Protein AF-A0A2S5BIC3-F1 (afdb_monomer)

Radius of gyration: 32.87 Å; Cα contacts (8 Å, |Δi|>4): 124; chains: 1; bounding box: 78×82×103 Å

Mean predicted aligned error: 18.07 Å

Sequence (220 aa):
MAASSPAPSASASTSATPSQVDSSRLTDSDKQLLASTTTHEKLLISQAVFEKGTEDWEGVRALIEGHAFIQARGTEWFELKNVAGIWAAQLHETGHDASERFAPQAPELRKIAHFYYMMRVHELYAGMEACQDQFRIIFSEIAELKEGKLDWRLTHPERAAPPSPVKALPAQLPPLAELPSSVVQPATLEKEQNPTTAPKVEEQDVEMQAEPAVAAPAAA

Solvent-accessible surface area (backbone atoms only — not comparable to full-atom values): 14325 Å² total; per-residue (Å²): 143,81,88,86,80,83,81,86,81,82,84,80,80,82,78,80,73,81,83,76,62,56,64,87,64,50,46,74,67,36,51,53,53,55,71,77,42,54,56,65,57,55,23,50,52,32,47,30,34,23,67,45,11,71,82,33,53,67,57,25,37,60,66,54,61,79,37,84,91,56,63,87,57,58,75,71,61,59,34,60,70,47,48,51,50,53,49,35,34,50,29,17,62,72,58,43,65,68,85,67,78,46,62,53,66,33,70,66,40,50,52,55,23,48,50,33,45,51,52,40,51,53,51,50,53,54,50,54,51,54,52,50,51,52,49,51,52,54,50,49,52,53,50,36,54,74,69,47,73,54,49,58,78,76,71,47,72,77,72,78,49,82,83,71,90,71,82,80,76,87,88,73,76,78,78,81,72,78,77,81,87,73,86,76,77,85,84,83,79,89,81,91,84,86,81,88,88,84,86,84,88,79,89,81,81,90,80,85,79,84,84,89,81,83,83,82,81,89,85,135

Secondary structure (DSSP, 8-state):
-----PPPP-------------GGG--HHHHHHHHHS-HHHHHHHHHHHHHHTTT-HHHHHHHHTT-GGGTTS-GGGGSHHHHHHHHHHHHHHTT--TT----TT-HHHHHHHHHHHHHHHHHHHHHHHHHHHHHHHHHHHHHHHHTTTTTHHHH-GGGGSPPP--------PPP-PPP-----------------------------PPP---------

pLDDT: mean 75.34, std 24.28, range [33.03, 98.5]

Organism: NCBI:txid741276

Structure (mmCIF, N/CA/C/O backbone):
data_AF-A0A2S5BIC3-F1
#
_entry.id   AF-A0A2S5BIC3-F1
#
loop_
_atom_site.group_PDB
_atom_site.id
_atom_site.type_symbol
_atom_site.label_atom_id
_atom_site.label_alt_id
_atom_site.label_comp_id
_atom_site.label_asym_id
_atom_site.label_entity_id
_atom_site.label_seq_id
_atom_site.pdbx_PDB_ins_code
_atom_site.Cartn_x
_atom_site.Cartn_y
_atom_site.Cartn_z
_atom_site.occupancy
_atom_site.B_iso_or_equiv
_atom_site.auth_seq_id
_atom_site.auth_comp_id
_atom_site.auth_asym_id
_atom_site.auth_atom_id
_atom_site.pdbx_PDB_model_num
ATOM 1 N N . MET A 1 1 ? -36.773 -57.938 -21.762 1.00 47.56 1 MET A N 1
ATOM 2 C CA . MET A 1 1 ? -35.457 -57.278 -21.663 1.00 47.56 1 MET A CA 1
ATOM 3 C C . MET A 1 1 ? -35.439 -56.113 -22.639 1.00 47.56 1 MET A C 1
ATOM 5 O O . MET A 1 1 ? -35.381 -56.349 -23.834 1.00 47.56 1 MET A O 1
ATOM 9 N N . ALA A 1 2 ? -35.574 -54.886 -22.142 1.00 42.69 2 ALA A N 1
ATOM 10 C CA . ALA A 1 2 ? -35.330 -53.657 -22.896 1.00 42.69 2 ALA A CA 1
ATOM 11 C C . ALA A 1 2 ? -34.748 -52.657 -21.890 1.00 42.69 2 ALA A C 1
ATOM 13 O O . ALA A 1 2 ? -35.405 -52.318 -20.907 1.00 42.69 2 ALA A O 1
ATOM 14 N N . ALA A 1 3 ? -33.468 -52.331 -22.059 1.00 47.50 3 ALA A N 1
ATOM 15 C CA . ALA A 1 3 ? -32.708 -51.490 -21.151 1.00 47.50 3 ALA A CA 1
ATOM 16 C C . ALA A 1 3 ? -33.072 -50.017 -21.369 1.00 47.50 3 ALA A C 1
ATOM 18 O O . ALA A 1 3 ? -33.078 -49.526 -22.495 1.00 47.50 3 ALA A O 1
ATOM 19 N N . SER A 1 4 ? -33.386 -49.347 -20.265 1.00 47.38 4 SER A N 1
ATOM 20 C CA . SER A 1 4 ? -33.638 -47.916 -20.174 1.00 47.38 4 SER A CA 1
ATOM 21 C C . SER A 1 4 ? -32.299 -47.204 -19.957 1.00 47.38 4 SER A C 1
ATOM 23 O O . SER A 1 4 ? -31.595 -47.519 -18.998 1.00 47.38 4 SER A O 1
ATOM 25 N N . SER A 1 5 ? -31.936 -46.269 -20.834 1.00 59.19 5 SER A N 1
ATOM 26 C CA . SER A 1 5 ? -30.798 -45.359 -20.646 1.00 59.19 5 SER A CA 1
ATOM 27 C C . SER A 1 5 ? -31.318 -43.935 -20.459 1.00 59.19 5 SER A C 1
ATOM 29 O O . SER A 1 5 ? -31.964 -43.420 -21.371 1.00 59.19 5 SER A O 1
ATOM 31 N N . PRO A 1 6 ? -31.025 -43.264 -19.333 1.00 55.47 6 PRO A N 1
ATOM 32 C CA . PRO A 1 6 ? -31.159 -41.820 -19.233 1.00 55.47 6 PRO A CA 1
ATOM 33 C C . PRO A 1 6 ? -29.836 -41.114 -19.578 1.00 55.47 6 PRO A C 1
ATOM 35 O O . PRO A 1 6 ? -28.747 -41.576 -19.237 1.00 55.47 6 PRO A O 1
ATOM 38 N N . ALA A 1 7 ? -29.965 -39.993 -20.287 1.00 59.06 7 ALA A N 1
ATOM 39 C CA . ALA A 1 7 ? -28.896 -39.091 -20.707 1.00 59.06 7 ALA A CA 1
ATOM 40 C C . ALA A 1 7 ? -28.212 -38.376 -19.517 1.00 59.06 7 ALA A C 1
ATOM 42 O O . ALA A 1 7 ? -28.835 -38.213 -18.465 1.00 59.06 7 ALA A O 1
ATOM 43 N N . PRO A 1 8 ? -26.955 -37.910 -19.665 1.00 52.25 8 PRO A N 1
ATOM 44 C CA . PRO A 1 8 ? -26.256 -37.179 -18.613 1.00 52.25 8 PRO A CA 1
ATOM 45 C C . PRO A 1 8 ? -26.785 -35.744 -18.460 1.00 52.25 8 PRO A C 1
ATOM 47 O O . PRO A 1 8 ? -26.845 -34.977 -19.421 1.00 52.25 8 PRO A O 1
ATOM 50 N N . SER A 1 9 ? -27.127 -35.383 -17.220 1.00 44.50 9 SER A N 1
ATOM 51 C CA . SER A 1 9 ? -27.389 -34.007 -16.787 1.00 44.50 9 SER A CA 1
ATOM 52 C C . SER A 1 9 ? -26.165 -33.125 -17.025 1.00 44.50 9 SER A C 1
ATOM 54 O O . SER A 1 9 ? -25.083 -33.388 -16.500 1.00 44.50 9 SER A O 1
ATOM 56 N N . ALA A 1 10 ? -26.358 -32.048 -17.781 1.00 44.97 10 ALA A N 1
ATOM 57 C CA . ALA A 1 10 ? -25.404 -30.959 -17.897 1.00 44.97 10 ALA A CA 1
ATOM 58 C C . ALA A 1 10 ? -25.398 -30.145 -16.592 1.00 44.97 10 ALA A C 1
ATOM 60 O O . ALA A 1 10 ? -26.320 -29.377 -16.321 1.00 44.97 10 ALA A O 1
ATOM 61 N N . SER A 1 11 ? -24.351 -30.311 -15.785 1.00 45.53 11 SER A N 1
ATOM 62 C CA . SER A 1 11 ? -24.016 -29.377 -14.709 1.00 45.53 11 SER A CA 1
ATOM 63 C C . SER A 1 11 ? -23.422 -28.116 -15.332 1.00 45.53 11 SER A C 1
ATOM 65 O O . SER A 1 11 ? -22.265 -28.112 -15.748 1.00 45.53 11 SER A O 1
ATOM 67 N N . ALA A 1 12 ? -24.224 -27.057 -15.436 1.00 44.75 12 ALA A N 1
ATOM 68 C CA . ALA A 1 12 ? -23.742 -25.738 -15.817 1.00 44.75 12 ALA A CA 1
ATOM 69 C C . ALA A 1 12 ? -23.200 -25.016 -14.579 1.00 44.75 12 ALA A C 1
ATOM 71 O O . ALA A 1 12 ? -23.909 -24.777 -13.601 1.00 44.75 12 ALA A O 1
ATOM 72 N N . SER A 1 13 ? -21.911 -24.715 -14.656 1.00 42.16 13 SER A N 1
ATOM 73 C CA . SER A 1 13 ? -21.090 -24.003 -13.691 1.00 42.16 13 SER A CA 1
ATOM 74 C C . SER A 1 13 ? -21.699 -22.664 -13.276 1.00 42.16 13 SER A C 1
ATOM 76 O O . SER A 1 13 ? -21.936 -21.790 -14.106 1.00 42.16 13 SER A O 1
ATOM 78 N N . THR A 1 14 ? -21.877 -22.467 -11.973 1.00 42.28 14 THR A N 1
ATOM 79 C CA . THR A 1 14 ? -22.086 -21.143 -11.388 1.00 42.28 14 THR A CA 1
ATOM 80 C C . THR A 1 14 ? -20.779 -20.359 -11.476 1.00 42.28 14 THR A C 1
ATOM 82 O O . THR A 1 14 ? -19.834 -20.619 -10.731 1.00 42.28 14 THR A O 1
ATOM 85 N N . SER A 1 15 ? -20.716 -19.411 -12.407 1.00 41.88 15 SER A N 1
ATOM 86 C CA . SER A 1 15 ? -19.701 -18.362 -12.435 1.00 41.88 15 SER A CA 1
ATOM 87 C C . SER A 1 15 ? -19.847 -17.496 -11.183 1.00 41.88 15 SER A C 1
ATOM 89 O O . SER A 1 15 ? -20.845 -16.792 -11.031 1.00 41.88 15 SER A O 1
ATOM 91 N N . ALA A 1 16 ? -18.870 -17.559 -10.280 1.00 41.38 16 ALA A N 1
ATOM 92 C CA . ALA A 1 16 ? -18.767 -16.637 -9.159 1.00 41.38 16 ALA A CA 1
ATOM 93 C C . ALA A 1 16 ? -18.383 -15.248 -9.691 1.00 41.38 16 ALA A C 1
ATOM 95 O O . ALA A 1 16 ? -17.259 -15.018 -10.134 1.00 41.38 16 ALA A O 1
ATOM 96 N N . THR A 1 17 ? -19.354 -14.341 -9.689 1.00 40.12 17 THR A N 1
ATOM 97 C CA . THR A 1 17 ? -19.167 -12.905 -9.904 1.00 40.12 17 THR A CA 1
ATOM 98 C C . THR A 1 17 ? -18.290 -12.334 -8.781 1.00 40.12 17 THR A C 1
ATOM 100 O O . THR A 1 17 ? -18.534 -12.660 -7.617 1.00 40.12 17 THR A O 1
ATOM 103 N N . PRO A 1 18 ? -17.282 -11.494 -9.075 1.00 48.12 18 PRO A N 1
ATOM 104 C CA . PRO A 1 18 ? -16.501 -10.837 -8.035 1.00 48.12 18 PRO A CA 1
ATOM 105 C C . PRO A 1 18 ? -17.400 -9.857 -7.272 1.00 48.12 18 PRO A C 1
ATOM 107 O O . PRO A 1 18 ? -18.059 -9.013 -7.880 1.00 48.12 18 PRO A O 1
ATOM 110 N N . SER A 1 19 ? -17.442 -10.000 -5.946 1.00 42.06 19 SER A N 1
ATOM 111 C CA . SER A 1 19 ? -18.181 -9.129 -5.032 1.00 42.06 19 SER A CA 1
ATOM 112 C C . SER A 1 19 ? -17.845 -7.664 -5.291 1.00 42.06 19 SER A C 1
ATOM 114 O O . SER A 1 19 ? -16.727 -7.209 -5.057 1.00 42.06 19 SER A O 1
ATOM 116 N N . GLN A 1 20 ? -18.838 -6.932 -5.780 1.00 46.19 20 GLN A N 1
ATOM 117 C CA . GLN A 1 20 ? -18.802 -5.489 -5.920 1.00 46.19 20 GLN A CA 1
ATOM 118 C C . GLN A 1 20 ? -18.875 -4.899 -4.504 1.00 46.19 20 GLN A C 1
ATOM 120 O O . GLN A 1 20 ? -19.908 -4.989 -3.848 1.00 46.19 20 GLN A O 1
ATOM 125 N N . VAL A 1 21 ? -17.753 -4.378 -4.001 1.00 53.56 21 VAL A N 1
ATOM 126 C CA . VAL A 1 21 ? -17.699 -3.658 -2.721 1.00 53.56 21 VAL A CA 1
ATOM 127 C C . VAL A 1 21 ? -18.667 -2.475 -2.761 1.00 53.56 21 VAL A C 1
ATOM 129 O O . VAL A 1 21 ? -18.633 -1.659 -3.688 1.00 53.56 21 VAL A O 1
ATOM 132 N N . ASP A 1 22 ? -19.558 -2.421 -1.772 1.00 54.41 22 ASP A N 1
ATOM 133 C CA . ASP A 1 22 ? -20.627 -1.433 -1.646 1.00 54.41 22 ASP A CA 1
ATOM 134 C C . ASP A 1 22 ? -20.012 -0.044 -1.402 1.00 54.41 22 ASP A C 1
ATOM 136 O O . ASP A 1 22 ? -19.774 0.396 -0.278 1.00 54.41 22 ASP A O 1
ATOM 140 N N . SER A 1 23 ? -19.698 0.654 -2.496 1.00 58.41 23 SER A N 1
ATOM 141 C CA . SER A 1 23 ? -18.987 1.942 -2.492 1.00 58.41 23 SER A CA 1
ATOM 142 C C . SER A 1 23 ? -19.817 3.090 -1.898 1.00 58.41 23 SER A C 1
ATOM 144 O O . SER A 1 23 ? -19.356 4.228 -1.838 1.00 58.41 23 SER A O 1
ATOM 146 N N . SER A 1 24 ? -21.045 2.815 -1.455 1.00 64.06 24 SER A N 1
ATOM 147 C CA . SER A 1 24 ? -21.990 3.791 -0.912 1.00 64.06 24 SER A CA 1
ATOM 148 C C . SER A 1 24 ? -21.565 4.398 0.429 1.00 64.06 24 SER A C 1
ATOM 150 O O . SER A 1 24 ? -22.101 5.437 0.804 1.00 64.06 24 SER A O 1
ATOM 152 N N . ARG A 1 25 ? -20.608 3.787 1.142 1.00 77.38 25 ARG A N 1
ATOM 153 C CA . ARG A 1 25 ? -20.071 4.301 2.418 1.00 77.38 25 ARG A CA 1
ATOM 154 C C . ARG A 1 25 ? -18.812 5.160 2.263 1.00 77.38 25 ARG A C 1
ATOM 156 O O . ARG A 1 25 ? -18.371 5.765 3.232 1.00 77.38 25 ARG A O 1
ATOM 163 N N . LEU A 1 26 ? -18.238 5.229 1.061 1.00 89.56 26 LEU A N 1
ATOM 164 C CA . LEU A 1 26 ? -16.949 5.876 0.824 1.00 89.56 26 LEU A CA 1
ATOM 165 C C . LEU A 1 26 ? -17.124 7.379 0.563 1.00 89.56 26 LEU A C 1
ATOM 167 O O . LEU A 1 26 ? -17.613 7.781 -0.499 1.00 89.56 26 LEU A O 1
ATOM 171 N N . THR A 1 27 ? -16.710 8.222 1.512 1.00 91.12 27 THR A N 1
ATOM 172 C CA . THR A 1 27 ? -16.756 9.682 1.334 1.00 91.12 27 THR A CA 1
ATOM 173 C C . THR A 1 27 ? -15.664 10.161 0.373 1.00 91.12 27 THR A C 1
ATOM 175 O O . THR A 1 27 ? -14.684 9.460 0.117 1.00 91.12 27 THR A O 1
ATOM 178 N N . ASP A 1 28 ? -15.788 11.373 -0.175 1.00 94.12 28 ASP A N 1
ATOM 179 C CA . ASP A 1 28 ? -14.740 11.922 -1.052 1.00 94.12 28 ASP A CA 1
ATOM 180 C C . ASP A 1 28 ? -13.428 12.184 -0.299 1.00 94.12 28 ASP A C 1
ATOM 182 O O . ASP A 1 28 ? -12.345 12.016 -0.862 1.00 94.12 28 ASP A O 1
ATOM 186 N N . SER A 1 29 ? -13.520 12.503 0.997 1.00 93.12 29 SER A N 1
ATOM 187 C CA . SER A 1 29 ? -12.356 12.592 1.881 1.00 93.12 29 SER A CA 1
ATOM 188 C C . SER A 1 29 ? -11.669 11.234 2.031 1.00 93.12 29 SER A C 1
ATOM 190 O O . SER A 1 29 ? -10.445 11.159 1.921 1.00 93.12 29 SER A O 1
ATOM 192 N N . ASP A 1 30 ? -12.439 10.155 2.214 1.00 94.12 30 ASP A N 1
ATOM 193 C CA . ASP A 1 30 ? -11.891 8.795 2.298 1.00 94.12 30 ASP A CA 1
ATOM 194 C C . ASP A 1 30 ? -11.187 8.415 0.999 1.00 94.12 30 ASP A C 1
ATOM 196 O O . ASP A 1 30 ? -10.064 7.921 1.028 1.00 94.12 30 ASP A O 1
ATOM 200 N N . LYS A 1 31 ? -11.794 8.711 -0.157 1.00 94.62 31 LYS A N 1
ATOM 201 C CA . LYS A 1 31 ? -11.177 8.452 -1.468 1.00 94.62 31 LYS A CA 1
ATOM 202 C C . LYS A 1 31 ? -9.849 9.185 -1.622 1.00 94.62 31 LYS A C 1
ATOM 204 O O . LYS A 1 31 ? -8.882 8.590 -2.087 1.00 94.62 31 LYS A O 1
ATOM 209 N N . GLN A 1 32 ? -9.778 10.458 -1.231 1.00 95.75 32 GLN A N 1
ATOM 210 C CA . GLN A 1 32 ? -8.537 11.230 -1.301 1.00 95.75 32 GLN A CA 1
ATOM 211 C C . GLN A 1 32 ? -7.463 10.665 -0.358 1.00 95.75 32 GLN A C 1
ATOM 213 O O . GLN A 1 32 ? -6.294 10.540 -0.741 1.00 95.75 32 GLN A O 1
ATOM 218 N N . LEU A 1 33 ? -7.850 10.284 0.860 1.00 95.44 33 LEU A N 1
ATOM 219 C CA . LEU A 1 33 ? -6.942 9.687 1.836 1.00 95.44 33 LEU A CA 1
ATOM 220 C C . LEU A 1 33 ? -6.417 8.325 1.356 1.00 95.44 33 LEU A C 1
ATOM 222 O O . LEU A 1 33 ? -5.213 8.071 1.372 1.00 95.44 33 LEU A O 1
ATOM 226 N N . LEU A 1 34 ? -7.302 7.479 0.830 1.00 96.06 34 LEU A N 1
ATOM 227 C CA . LEU A 1 34 ? -6.961 6.189 0.237 1.00 96.06 34 LEU A CA 1
ATOM 228 C C . LEU A 1 34 ? -6.144 6.318 -1.051 1.00 96.06 34 LEU A C 1
ATOM 230 O O . LEU A 1 34 ? -5.356 5.422 -1.331 1.00 96.06 34 LEU A O 1
ATOM 234 N N . ALA A 1 35 ? -6.313 7.381 -1.838 1.00 95.38 35 ALA A N 1
ATOM 235 C CA . ALA A 1 35 ? -5.518 7.620 -3.045 1.00 95.38 35 ALA A CA 1
ATOM 236 C C . ALA A 1 35 ? -4.108 8.146 -2.727 1.00 95.38 35 ALA A C 1
ATOM 238 O O . ALA A 1 35 ? -3.162 7.865 -3.458 1.00 95.38 35 ALA A O 1
ATOM 239 N N . SER A 1 36 ? -3.952 8.894 -1.631 1.00 95.31 36 SER A N 1
ATOM 240 C CA . SER A 1 36 ? -2.654 9.400 -1.146 1.00 95.31 36 SER A CA 1
ATOM 241 C C . SER A 1 36 ? -1.886 8.403 -0.261 1.00 95.31 36 SER A C 1
ATOM 243 O O . SER A 1 36 ? -0.720 8.636 0.085 1.00 95.31 36 SER A O 1
ATOM 245 N N . THR A 1 37 ? -2.521 7.273 0.063 1.00 96.38 37 THR A N 1
ATOM 246 C CA . THR A 1 37 ? -1.939 6.151 0.804 1.00 96.38 37 THR A CA 1
ATOM 247 C C . THR A 1 37 ? -1.732 4.973 -0.140 1.00 96.38 37 THR A C 1
ATOM 249 O O . THR A 1 37 ? -2.658 4.498 -0.792 1.00 96.38 37 THR A O 1
ATOM 252 N N . THR A 1 38 ? -0.509 4.476 -0.222 1.00 96.62 38 THR A N 1
ATOM 253 C CA . THR A 1 38 ? -0.150 3.355 -1.095 1.00 96.62 38 THR A CA 1
ATOM 254 C C . THR A 1 38 ? -0.739 2.031 -0.592 1.00 96.62 38 THR A C 1
ATOM 256 O O . THR A 1 38 ? -1.047 1.868 0.589 1.00 96.62 38 THR A O 1
ATOM 259 N N . THR A 1 39 ? -0.854 1.029 -1.467 1.00 97.12 39 THR A N 1
ATOM 260 C CA . THR A 1 39 ? -1.386 -0.296 -1.096 1.00 97.12 39 THR A CA 1
ATOM 261 C C . THR A 1 39 ? -0.584 -0.968 0.018 1.00 97.12 39 THR A C 1
ATOM 263 O O . THR A 1 39 ? -1.162 -1.616 0.887 1.00 97.12 39 THR A O 1
ATOM 266 N N . HIS A 1 40 ? 0.747 -0.829 0.014 1.00 96.06 40 HIS A N 1
ATOM 267 C CA . HIS A 1 40 ? 1.585 -1.448 1.041 1.00 96.06 40 HIS A CA 1
ATOM 268 C C . HIS A 1 40 ? 1.439 -0.750 2.399 1.00 96.06 40 HIS A C 1
ATOM 270 O O . HIS A 1 40 ? 1.447 -1.427 3.420 1.00 96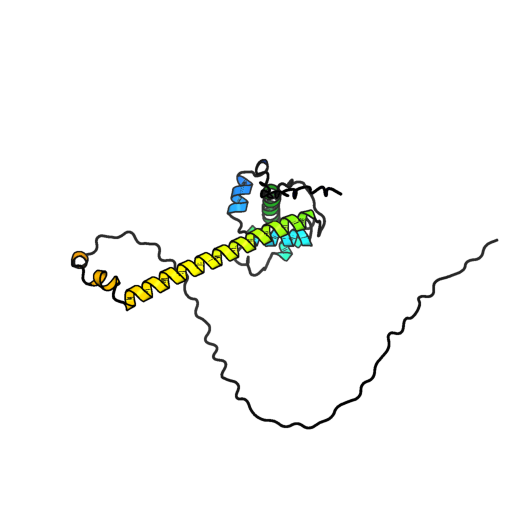.06 40 HIS A O 1
ATOM 276 N N . GLU A 1 41 ? 1.235 0.568 2.430 1.00 97.19 41 GLU A N 1
ATOM 277 C CA . GLU A 1 41 ? 0.905 1.296 3.662 1.00 97.19 41 GLU A CA 1
ATOM 278 C C . GLU A 1 41 ? -0.443 0.851 4.233 1.00 97.19 41 GLU A C 1
ATOM 280 O O . GLU A 1 41 ? -0.529 0.527 5.417 1.00 97.19 41 GLU A O 1
ATOM 285 N N . LYS A 1 42 ? -1.475 0.751 3.383 1.00 98.00 42 LYS A N 1
ATOM 286 C CA . LYS A 1 42 ? -2.789 0.205 3.764 1.00 98.00 42 LYS A CA 1
ATOM 287 C C . LYS A 1 42 ? -2.656 -1.204 4.350 1.00 98.00 42 LYS A C 1
ATOM 289 O O . LYS A 1 42 ? -3.228 -1.501 5.401 1.00 98.00 42 LYS A O 1
ATOM 294 N N . LEU A 1 43 ? -1.866 -2.061 3.703 1.00 98.12 43 LEU A N 1
ATOM 295 C CA . LEU A 1 43 ? -1.589 -3.411 4.187 1.00 98.12 43 LEU A CA 1
ATOM 296 C C . LEU A 1 43 ? -0.935 -3.393 5.576 1.00 98.12 43 LEU A C 1
ATOM 298 O O . LEU A 1 43 ? -1.428 -4.071 6.474 1.00 98.12 43 LEU A O 1
ATOM 302 N N . LEU A 1 44 ? 0.115 -2.597 5.780 1.00 97.88 44 LEU A N 1
ATOM 303 C CA . LEU A 1 44 ? 0.813 -2.524 7.069 1.00 97.88 44 LEU A CA 1
ATOM 304 C C . LEU A 1 44 ? -0.102 -2.061 8.201 1.00 97.88 44 LEU A C 1
ATOM 306 O O . LEU A 1 44 ? -0.111 -2.679 9.263 1.00 97.88 44 LEU A O 1
ATOM 310 N N . ILE A 1 45 ? -0.922 -1.035 7.959 1.00 98.00 45 ILE A N 1
ATOM 311 C CA . ILE A 1 45 ? -1.910 -0.571 8.940 1.00 98.00 45 ILE A CA 1
ATOM 312 C C . ILE A 1 45 ? -2.891 -1.700 9.265 1.00 98.00 45 ILE A C 1
ATOM 314 O O . ILE A 1 45 ? -3.101 -2.010 10.433 1.00 98.00 45 ILE A O 1
ATOM 318 N N . SER A 1 46 ? -3.439 -2.379 8.253 1.00 98.00 46 SER A N 1
ATOM 319 C CA . SER A 1 46 ? -4.393 -3.471 8.482 1.00 98.00 46 SER A CA 1
ATOM 320 C C . SER A 1 46 ? -3.793 -4.661 9.246 1.00 98.00 46 SER A C 1
ATOM 322 O O . SER A 1 46 ? -4.477 -5.269 10.066 1.00 98.00 46 SER A O 1
ATOM 324 N N . GLN A 1 47 ? -2.511 -4.971 9.034 1.00 98.00 47 GLN A N 1
ATOM 325 C CA . GLN A 1 47 ? -1.790 -6.009 9.777 1.00 98.00 47 GLN A CA 1
ATOM 326 C C . GLN A 1 47 ? -1.521 -5.588 11.226 1.00 98.00 47 GLN A C 1
ATOM 328 O O . GLN A 1 47 ? -1.727 -6.382 12.142 1.00 98.00 47 GLN A O 1
ATOM 333 N N . ALA A 1 48 ? -1.121 -4.335 11.443 1.00 97.94 48 ALA A N 1
ATOM 334 C CA . ALA A 1 48 ? -0.899 -3.790 12.775 1.00 97.94 48 ALA A CA 1
ATOM 335 C C . ALA A 1 48 ? -2.197 -3.747 13.595 1.00 97.94 48 ALA A C 1
ATOM 337 O O . ALA A 1 48 ? -2.215 -4.174 14.749 1.00 97.94 48 ALA A O 1
ATOM 338 N N . VAL A 1 49 ? -3.305 -3.319 12.980 1.00 98.12 49 VAL A N 1
ATOM 339 C CA . VAL A 1 49 ? -4.637 -3.352 13.601 1.00 98.12 49 VAL A CA 1
ATOM 340 C C . VAL A 1 49 ? -5.094 -4.793 13.835 1.00 98.12 49 VAL A C 1
ATOM 342 O O . VAL A 1 49 ? -5.666 -5.076 14.880 1.00 98.12 49 VAL A O 1
ATOM 345 N N . PHE A 1 50 ? -4.807 -5.738 12.934 1.00 98.25 50 PHE A N 1
ATOM 346 C CA . PHE A 1 50 ? -5.065 -7.161 13.189 1.00 98.25 50 PHE A CA 1
ATOM 347 C C . PHE A 1 50 ? -4.323 -7.671 14.433 1.00 98.25 50 PHE A C 1
ATOM 349 O O . PHE A 1 50 ? -4.890 -8.451 15.196 1.00 98.25 50 PHE A O 1
ATOM 356 N N . GLU A 1 51 ? -3.090 -7.228 14.678 1.00 97.75 51 GLU A N 1
ATOM 357 C CA . GLU A 1 51 ? -2.309 -7.669 15.836 1.00 97.75 51 GLU A CA 1
ATOM 358 C C . GLU A 1 51 ? -2.734 -6.998 17.151 1.00 97.75 51 GLU A C 1
ATOM 360 O O . GLU A 1 51 ? -2.818 -7.674 18.177 1.00 97.75 51 GLU A O 1
ATOM 365 N N . LYS A 1 52 ? -2.995 -5.686 17.136 1.00 97.88 52 LYS A N 1
ATOM 366 C CA . LYS A 1 52 ? -3.256 -4.881 18.346 1.00 97.88 52 LYS A CA 1
ATOM 367 C C . LYS A 1 52 ? -4.735 -4.583 18.601 1.00 97.88 52 LYS A C 1
ATOM 369 O O . LYS A 1 52 ? -5.106 -4.185 19.701 1.00 97.88 52 LYS A O 1
ATOM 374 N N . GLY A 1 53 ? -5.597 -4.805 17.613 1.00 96.50 53 GLY A N 1
ATOM 375 C CA . GLY A 1 53 ? -6.998 -4.390 17.637 1.00 96.50 53 GLY A CA 1
ATOM 376 C C . GLY A 1 53 ? -7.176 -2.880 17.442 1.00 96.50 53 GLY A C 1
ATOM 377 O O . GLY A 1 53 ? -6.229 -2.135 17.202 1.00 96.50 53 GLY A O 1
ATOM 378 N N . THR A 1 54 ? -8.423 -2.416 17.552 1.00 95.69 54 THR A N 1
ATOM 379 C CA . THR A 1 54 ? -8.793 -0.990 17.368 1.00 95.69 54 THR A CA 1
ATOM 380 C C . THR A 1 54 ? -8.845 -0.170 18.663 1.00 95.69 54 THR A C 1
ATOM 382 O O . THR A 1 54 ? -9.329 0.966 18.670 1.00 95.69 54 THR A O 1
ATOM 385 N N . GLU A 1 55 ? -8.437 -0.761 19.785 1.00 95.19 55 GLU A N 1
ATOM 386 C CA . GLU A 1 55 ? -8.393 -0.085 21.090 1.00 95.19 55 GLU A CA 1
ATOM 387 C C . GLU A 1 55 ? -6.989 0.432 21.429 1.00 95.19 55 GLU A C 1
ATOM 389 O O . GLU A 1 55 ? -6.871 1.465 22.082 1.00 95.19 55 GLU A O 1
ATOM 394 N N . ASP A 1 56 ? -5.940 -0.219 20.918 1.00 96.44 56 ASP A N 1
ATOM 395 C CA . ASP A 1 56 ? -4.538 0.122 21.177 1.00 96.44 56 ASP A CA 1
ATOM 396 C C . ASP A 1 56 ? -3.876 0.807 19.968 1.00 96.44 56 ASP A C 1
ATOM 398 O O . ASP A 1 56 ? -3.027 0.247 19.273 1.00 96.44 56 ASP A O 1
ATOM 402 N N . TRP A 1 57 ? -4.277 2.051 19.692 1.00 96.31 57 TRP A N 1
ATOM 403 C CA . TRP A 1 57 ? -3.704 2.828 18.584 1.00 96.31 57 TRP A CA 1
ATOM 404 C C . TRP A 1 57 ? -2.224 3.169 18.786 1.00 96.31 57 TRP A C 1
ATOM 406 O O . TRP A 1 57 ? -1.494 3.314 17.803 1.00 96.31 57 TRP A O 1
ATOM 416 N N . GLU A 1 58 ? -1.769 3.283 20.036 1.00 96.81 58 GLU A N 1
ATOM 417 C CA . GLU A 1 58 ? -0.352 3.490 20.347 1.00 96.81 58 GLU A CA 1
ATOM 418 C C . GLU A 1 58 ? 0.476 2.267 19.959 1.00 96.81 58 GLU A C 1
ATOM 420 O O . GLU A 1 58 ? 1.490 2.415 19.276 1.00 96.81 58 GLU A O 1
ATOM 425 N N . GLY A 1 59 ? 0.005 1.061 20.288 1.00 96.50 59 GLY A N 1
ATOM 426 C CA . GLY A 1 59 ? 0.615 -0.183 19.835 1.00 96.50 59 GLY A CA 1
ATOM 427 C C . GLY A 1 59 ? 0.590 -0.341 18.316 1.00 96.50 59 GLY A C 1
ATOM 428 O O . GLY A 1 59 ? 1.590 -0.773 17.740 1.00 96.50 59 GLY A O 1
ATOM 429 N N . VAL A 1 60 ? -0.510 0.039 17.648 1.00 97.25 60 VAL A N 1
ATOM 430 C CA . VAL A 1 60 ? -0.600 0.029 16.172 1.00 97.25 60 VAL A CA 1
ATOM 431 C C . VAL A 1 60 ? 0.465 0.939 15.566 1.00 97.25 60 VAL A C 1
ATOM 433 O O . VAL A 1 60 ? 1.213 0.507 14.689 1.00 97.25 60 VAL A O 1
ATOM 436 N N . ARG A 1 61 ? 0.562 2.184 16.049 1.00 96.12 61 ARG A N 1
ATOM 437 C CA . ARG A 1 61 ? 1.575 3.147 15.606 1.00 96.12 61 ARG A CA 1
ATOM 438 C C . ARG A 1 61 ? 2.982 2.598 15.829 1.00 96.12 61 ARG A C 1
ATOM 440 O O . ARG A 1 61 ? 3.777 2.597 14.896 1.00 96.12 61 ARG A O 1
ATOM 447 N N . ALA A 1 62 ? 3.283 2.128 17.038 1.00 95.06 62 ALA A N 1
ATOM 448 C CA . ALA A 1 62 ? 4.612 1.643 17.397 1.00 95.06 62 ALA A CA 1
ATOM 449 C C . ALA A 1 62 ? 5.053 0.441 16.546 1.00 95.06 62 ALA A C 1
ATOM 451 O O . ALA A 1 62 ? 6.243 0.269 16.302 1.00 95.06 62 ALA A O 1
ATOM 452 N N . LEU A 1 63 ? 4.107 -0.378 16.075 1.00 95.31 63 LEU A N 1
ATOM 453 C CA . LEU A 1 63 ? 4.400 -1.531 15.226 1.00 95.31 63 LEU A CA 1
ATOM 454 C C . LEU A 1 63 ? 4.787 -1.133 13.796 1.00 95.31 63 LEU A C 1
ATOM 456 O O . LEU A 1 63 ? 5.622 -1.791 13.175 1.00 95.31 63 LEU A O 1
ATOM 460 N N . ILE A 1 64 ? 4.184 -0.067 13.266 1.00 95.50 64 ILE A N 1
ATOM 461 C CA . ILE A 1 64 ? 4.468 0.415 11.907 1.00 95.50 64 ILE A CA 1
ATOM 462 C C . ILE A 1 64 ? 5.613 1.442 11.882 1.00 95.50 64 ILE A C 1
ATOM 464 O O . ILE A 1 64 ? 6.327 1.550 10.883 1.00 95.50 64 ILE A O 1
ATOM 468 N N . GLU A 1 65 ? 5.826 2.185 12.968 1.00 92.62 65 GLU A N 1
ATOM 469 C CA . GLU A 1 65 ? 6.889 3.184 13.088 1.00 92.62 65 GLU A CA 1
ATOM 470 C C . GLU A 1 65 ? 8.271 2.507 12.998 1.00 92.62 65 GLU A C 1
ATOM 472 O O . GLU A 1 65 ? 8.627 1.641 13.791 1.00 92.62 65 GLU A O 1
ATOM 477 N N . GLY A 1 66 ? 9.053 2.871 11.976 1.00 86.56 66 GLY A N 1
ATOM 478 C CA . GLY A 1 66 ? 10.364 2.270 11.690 1.00 86.56 66 GLY A CA 1
ATOM 479 C C . GLY A 1 66 ? 10.357 1.133 10.660 1.00 86.56 66 GLY A C 1
ATOM 480 O O . GLY A 1 66 ? 11.428 0.662 10.264 1.00 86.56 66 GLY A O 1
ATOM 481 N N . HIS A 1 67 ? 9.189 0.724 10.157 1.00 93.81 67 HIS A N 1
ATOM 482 C CA . HIS A 1 67 ? 9.103 -0.321 9.142 1.00 93.81 67 HIS A CA 1
ATOM 483 C C . HIS A 1 67 ? 9.767 0.106 7.818 1.00 93.81 67 HIS A C 1
ATOM 485 O O . HIS A 1 67 ? 9.477 1.175 7.279 1.00 93.81 67 HIS A O 1
ATOM 491 N N . ALA A 1 68 ? 10.633 -0.757 7.265 1.00 92.06 68 ALA A N 1
ATOM 492 C CA . ALA A 1 68 ? 11.540 -0.450 6.148 1.00 92.06 68 ALA A CA 1
ATOM 493 C C . ALA A 1 68 ? 10.854 0.160 4.914 1.00 92.06 68 ALA A C 1
ATOM 495 O O . ALA A 1 68 ? 11.411 1.032 4.254 1.00 92.06 68 ALA A O 1
ATOM 496 N N . PHE A 1 69 ? 9.624 -0.263 4.624 1.00 87.75 69 PHE A N 1
ATOM 497 C CA . PHE A 1 69 ? 8.883 0.195 3.449 1.00 87.75 69 PHE A CA 1
ATOM 498 C C . PHE A 1 69 ? 8.199 1.559 3.612 1.00 87.75 69 PHE A C 1
ATOM 500 O O . PHE A 1 69 ? 7.750 2.112 2.617 1.00 87.75 69 PHE A O 1
ATOM 507 N N . ILE A 1 70 ? 8.134 2.119 4.825 1.00 92.88 70 ILE A N 1
ATOM 508 C CA . ILE A 1 70 ? 7.456 3.400 5.098 1.00 92.88 70 ILE A CA 1
ATOM 509 C C . ILE A 1 70 ? 8.352 4.411 5.826 1.00 92.88 70 ILE A C 1
ATOM 511 O O . ILE A 1 70 ? 7.872 5.424 6.323 1.00 92.88 70 ILE A O 1
ATOM 515 N N . GLN A 1 71 ? 9.671 4.186 5.837 1.00 89.06 71 GLN A N 1
ATOM 516 C CA . GLN A 1 71 ? 10.650 5.084 6.472 1.00 89.06 71 GLN A CA 1
ATOM 517 C C . GLN A 1 71 ? 10.693 6.487 5.848 1.00 89.06 71 GLN A C 1
ATOM 519 O O . GLN A 1 71 ? 11.136 7.432 6.490 1.00 89.06 71 GLN A O 1
ATOM 524 N N . ALA A 1 72 ? 10.232 6.632 4.602 1.00 90.06 72 ALA A N 1
ATOM 525 C CA . ALA A 1 72 ? 10.153 7.922 3.919 1.00 90.06 72 ALA A CA 1
ATOM 526 C C . ALA A 1 72 ? 8.988 8.806 4.407 1.00 90.06 72 ALA A C 1
ATOM 528 O O . ALA A 1 72 ? 8.931 9.986 4.058 1.00 90.06 72 ALA A O 1
ATOM 529 N N . ARG A 1 73 ? 8.039 8.262 5.184 1.00 92.81 73 ARG A N 1
ATOM 530 C CA . ARG A 1 73 ? 6.939 9.046 5.758 1.00 92.81 73 ARG A CA 1
ATOM 531 C C . ARG A 1 73 ? 7.444 9.890 6.929 1.00 92.81 73 ARG A C 1
ATOM 533 O O . ARG A 1 73 ? 8.251 9.444 7.736 1.00 92.81 73 ARG A O 1
ATOM 540 N N . GLY A 1 74 ? 6.958 11.128 7.018 1.00 91.75 74 GLY A N 1
ATOM 541 C CA . GLY A 1 74 ? 7.257 12.016 8.143 1.00 91.75 74 GLY A CA 1
ATOM 542 C C . GLY A 1 74 ? 6.530 11.599 9.423 1.00 91.75 74 GLY A C 1
ATOM 543 O O . GLY A 1 74 ? 5.529 10.887 9.368 1.00 91.75 74 GLY A O 1
ATOM 544 N N . THR A 1 75 ? 6.987 12.103 10.571 1.00 91.94 75 THR A N 1
ATOM 545 C CA . THR A 1 75 ? 6.403 11.825 11.900 1.00 91.94 75 THR A CA 1
ATOM 546 C C . THR A 1 75 ? 4.912 12.147 11.984 1.00 91.94 75 THR A C 1
ATOM 548 O O . THR A 1 75 ? 4.170 11.418 12.632 1.00 91.94 75 THR A O 1
ATOM 551 N N . GLU A 1 76 ? 4.462 13.188 11.277 1.00 93.94 76 GLU A N 1
ATOM 552 C CA . GLU A 1 76 ? 3.047 13.571 11.183 1.00 93.94 76 GLU A CA 1
ATOM 553 C C . GLU A 1 76 ? 2.177 12.426 10.644 1.00 93.94 76 GLU A C 1
ATOM 555 O O . GLU A 1 76 ? 1.073 12.200 11.123 1.00 93.94 76 GLU A O 1
ATOM 560 N N . TRP A 1 77 ? 2.672 11.640 9.684 1.00 95.19 77 TRP A N 1
ATOM 561 C CA . TRP A 1 77 ? 1.911 10.520 9.119 1.00 95.19 77 TRP A CA 1
ATOM 562 C C . TRP A 1 77 ? 1.600 9.445 10.172 1.00 95.19 77 TRP A C 1
ATOM 564 O O . TRP A 1 77 ? 0.532 8.838 10.137 1.00 95.19 77 TRP A O 1
ATOM 574 N N . PHE A 1 78 ? 2.502 9.266 11.141 1.00 95.56 78 PHE A N 1
ATOM 575 C CA . PHE A 1 78 ? 2.371 8.312 12.242 1.00 95.56 78 PHE A CA 1
ATOM 576 C C . PHE A 1 78 ? 1.548 8.847 13.422 1.00 95.56 78 PHE A C 1
ATOM 578 O O . PHE A 1 78 ? 1.355 8.128 14.401 1.00 95.56 78 PHE A O 1
ATOM 585 N N . GLU A 1 79 ? 1.043 10.085 13.379 1.00 96.38 79 GLU A N 1
ATOM 586 C CA . GLU A 1 79 ? 0.123 10.557 14.414 1.00 96.38 79 GLU A CA 1
ATOM 587 C C . GLU A 1 79 ? -1.099 9.632 14.512 1.00 96.38 79 GLU A C 1
ATOM 589 O O . GLU A 1 79 ? -1.703 9.258 13.505 1.00 96.38 79 GLU A O 1
ATOM 594 N N . LEU A 1 80 ? -1.517 9.325 15.744 1.00 96.56 80 LEU A N 1
ATOM 595 C CA . LEU A 1 80 ? -2.616 8.396 16.038 1.00 96.56 80 LEU A CA 1
ATOM 596 C C . LEU A 1 80 ? -3.892 8.731 15.252 1.00 96.56 80 LEU A C 1
ATOM 598 O O . LEU A 1 80 ? -4.542 7.841 14.712 1.00 96.56 80 LEU A O 1
ATOM 602 N N . LYS A 1 81 ? -4.215 10.027 15.139 1.00 96.06 81 LYS A N 1
ATOM 603 C CA . LYS A 1 81 ? -5.384 10.521 14.396 1.00 96.06 81 LYS A CA 1
ATOM 604 C C . LYS A 1 81 ? -5.316 10.189 12.900 1.00 96.06 81 LYS A C 1
ATOM 606 O O . LYS A 1 81 ? -6.343 9.891 12.301 1.00 96.06 81 LYS A O 1
ATOM 611 N N . ASN A 1 82 ? -4.121 10.223 12.308 1.00 96.00 82 ASN A N 1
ATOM 612 C CA . ASN A 1 82 ? -3.922 9.997 10.879 1.00 96.00 82 ASN A CA 1
ATOM 613 C C . ASN A 1 82 ? -3.963 8.500 10.577 1.00 96.00 82 ASN A C 1
ATOM 615 O O . ASN A 1 82 ? -4.682 8.088 9.671 1.00 96.00 82 ASN A O 1
ATOM 619 N N . VAL A 1 83 ? -3.289 7.679 11.390 1.00 96.81 83 VAL A N 1
ATOM 620 C CA . VAL A 1 83 ? -3.340 6.212 11.274 1.00 96.81 83 VAL A CA 1
ATOM 621 C C . VAL A 1 83 ? -4.772 5.698 11.465 1.00 96.81 83 VAL A C 1
ATOM 623 O O . VAL A 1 83 ? -5.261 4.923 10.643 1.00 96.81 83 VAL A O 1
ATOM 626 N N . ALA A 1 84 ? -5.481 6.184 12.490 1.00 96.19 84 ALA A N 1
ATOM 627 C CA . ALA A 1 84 ? -6.884 5.837 12.719 1.00 96.19 84 ALA A CA 1
ATOM 628 C C . ALA A 1 84 ? -7.805 6.346 11.594 1.00 96.19 84 ALA A C 1
ATOM 630 O O . ALA A 1 84 ? -8.740 5.650 11.205 1.00 96.19 84 ALA A O 1
ATOM 631 N N . GLY A 1 85 ? -7.533 7.533 11.039 1.00 96.38 85 GLY A N 1
ATOM 632 C CA . GLY A 1 85 ? -8.269 8.078 9.897 1.00 96.38 85 GLY A CA 1
ATOM 633 C C . GLY A 1 85 ? -8.098 7.241 8.627 1.00 96.38 85 GLY A C 1
ATOM 634 O O . GLY A 1 85 ? -9.080 6.949 7.948 1.00 96.38 85 GLY A O 1
ATOM 635 N N . ILE A 1 86 ? -6.871 6.794 8.333 1.00 96.88 86 ILE A N 1
ATOM 636 C CA . ILE A 1 86 ? -6.606 5.882 7.211 1.00 96.88 86 ILE A CA 1
ATOM 637 C C . ILE A 1 86 ? -7.355 4.567 7.431 1.00 96.88 86 ILE A C 1
ATOM 639 O O . ILE A 1 86 ? -8.040 4.106 6.522 1.00 96.88 86 ILE A O 1
ATOM 643 N N . TRP A 1 87 ? -7.294 4.001 8.638 1.00 97.56 87 TRP A N 1
ATOM 644 C CA . TRP A 1 87 ? -8.030 2.783 8.971 1.00 97.56 87 TRP A CA 1
ATOM 645 C C . TRP A 1 87 ? -9.548 2.930 8.786 1.00 97.56 87 TRP A C 1
ATOM 647 O O . TRP A 1 87 ? -10.181 2.055 8.200 1.00 97.56 87 TRP A O 1
ATOM 657 N N . ALA A 1 88 ? -10.141 4.041 9.228 1.00 96.62 88 ALA A N 1
ATOM 658 C CA . ALA A 1 88 ? -11.566 4.304 9.025 1.00 96.62 88 ALA A CA 1
ATOM 659 C C . ALA A 1 88 ? -11.934 4.321 7.531 1.00 96.62 88 ALA A C 1
ATOM 661 O O . ALA A 1 88 ? -12.920 3.703 7.125 1.00 96.62 88 ALA A O 1
ATOM 662 N N . ALA A 1 89 ? -11.097 4.938 6.694 1.00 96.69 89 ALA A N 1
ATOM 663 C CA . ALA A 1 89 ? -11.285 4.912 5.248 1.00 96.69 89 ALA A CA 1
ATOM 664 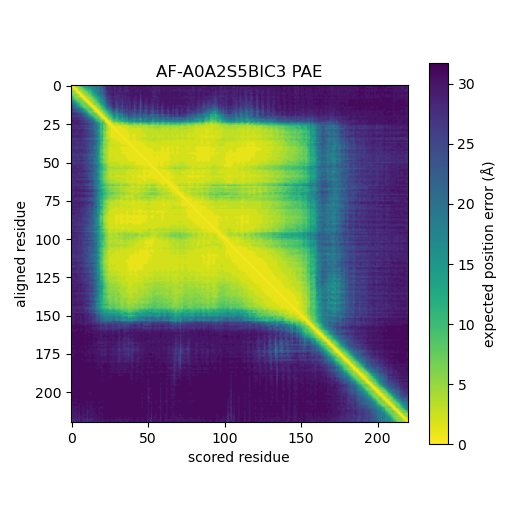C C . ALA A 1 89 ? -11.157 3.486 4.669 1.00 96.69 89 ALA A C 1
ATOM 666 O O . ALA A 1 89 ? -11.921 3.115 3.778 1.00 96.69 89 ALA A O 1
ATOM 667 N N . GLN A 1 90 ? -10.250 2.655 5.199 1.00 96.44 90 GLN A N 1
ATOM 668 C CA . GLN A 1 90 ? -10.126 1.240 4.814 1.00 96.44 90 GLN A CA 1
ATOM 669 C C . GLN A 1 90 ? -11.361 0.410 5.201 1.00 96.44 90 GLN A C 1
ATOM 671 O O . GLN A 1 90 ? -11.788 -0.464 4.441 1.00 96.44 90 GLN A O 1
ATOM 676 N N . LEU A 1 91 ? -11.970 0.685 6.359 1.00 96.19 91 LEU A N 1
ATOM 677 C CA . LEU A 1 91 ? -13.232 0.055 6.755 1.00 96.19 91 LEU A CA 1
ATOM 678 C C . LEU A 1 91 ? -14.341 0.396 5.761 1.00 96.19 91 LEU A C 1
ATOM 680 O O . LEU A 1 91 ? -14.989 -0.514 5.247 1.00 96.19 91 LEU A O 1
ATOM 684 N N . HIS A 1 92 ? -14.486 1.672 5.397 1.00 95.31 92 HIS A N 1
ATOM 685 C CA . HIS A 1 92 ? -15.458 2.085 4.387 1.00 95.31 92 HIS A CA 1
ATOM 686 C C . HIS A 1 92 ? -15.199 1.437 3.016 1.00 95.31 92 HIS A C 1
ATOM 688 O O . HIS A 1 92 ? -16.146 0.993 2.369 1.00 95.31 92 HIS A O 1
ATOM 694 N N . GLU A 1 93 ? -13.936 1.330 2.581 1.00 95.25 93 GLU A N 1
ATOM 695 C CA . GLU A 1 93 ? -13.557 0.696 1.303 1.00 95.25 93 GLU A CA 1
ATOM 696 C C . GLU A 1 93 ? -13.910 -0.797 1.272 1.00 95.25 93 GLU A C 1
ATOM 698 O O . GLU A 1 93 ? -14.296 -1.334 0.235 1.00 95.25 93 GLU A O 1
ATOM 703 N N . THR A 1 94 ? -13.827 -1.461 2.425 1.00 94.56 94 THR A N 1
ATOM 704 C CA . THR A 1 94 ? -14.134 -2.890 2.577 1.00 94.56 94 THR A CA 1
ATOM 705 C C . THR A 1 94 ? -15.580 -3.170 3.000 1.00 94.56 94 THR A C 1
ATOM 707 O O . THR A 1 94 ? -15.937 -4.331 3.198 1.00 94.56 94 THR A O 1
ATOM 710 N N . GLY A 1 95 ? -16.424 -2.137 3.100 1.00 92.62 95 GLY A N 1
ATOM 711 C CA . GLY A 1 95 ? -17.855 -2.255 3.401 1.00 92.62 95 GLY A CA 1
ATOM 712 C C . GLY A 1 95 ? -18.211 -2.377 4.888 1.00 92.62 95 GLY A C 1
ATOM 713 O O . GLY A 1 95 ? -19.350 -2.720 5.203 1.00 92.62 95 GLY A O 1
ATOM 714 N N . HIS A 1 96 ? -17.274 -2.091 5.791 1.00 93.12 96 HIS A N 1
ATOM 715 C CA . HIS A 1 96 ? -17.475 -2.095 7.243 1.00 93.12 96 HIS A CA 1
ATOM 716 C C . HIS A 1 96 ? -17.815 -0.692 7.760 1.00 93.12 96 HIS A C 1
ATOM 718 O O . HIS A 1 96 ? -17.522 0.317 7.110 1.00 93.12 96 HIS A O 1
ATOM 724 N N . ASP A 1 97 ? -18.437 -0.611 8.936 1.00 91.31 97 ASP A N 1
ATOM 725 C CA . ASP A 1 97 ? -18.718 0.671 9.574 1.00 91.31 97 ASP A CA 1
ATOM 726 C C . ASP A 1 97 ? -17.513 1.187 10.376 1.00 91.31 97 ASP A C 1
ATOM 728 O O . ASP A 1 97 ? -16.908 0.448 11.149 1.00 91.31 97 ASP A O 1
ATOM 732 N N . ALA A 1 98 ? -17.173 2.474 10.246 1.00 89.62 98 ALA A N 1
ATOM 733 C CA . ALA A 1 98 ? -16.028 3.051 10.959 1.00 89.62 98 ALA A CA 1
ATOM 734 C C . ALA A 1 98 ? -16.208 3.120 12.488 1.00 89.62 98 ALA A C 1
ATOM 736 O O . ALA A 1 98 ? -15.230 3.349 13.202 1.00 89.62 98 ALA A O 1
ATOM 737 N N . SER A 1 99 ? -17.431 2.939 13.008 1.00 89.75 99 SER A N 1
ATOM 738 C CA . SER A 1 99 ? -17.670 2.869 14.454 1.00 89.75 99 SER A CA 1
ATOM 739 C C . SER A 1 99 ? -17.407 1.482 15.051 1.00 89.75 99 SER A C 1
ATOM 741 O O . SER A 1 99 ? -17.320 1.357 16.278 1.00 89.75 99 SER A O 1
ATOM 743 N N . GLU A 1 100 ? -17.237 0.454 14.211 1.00 90.94 100 GLU A N 1
ATOM 744 C CA . GLU A 1 100 ? -16.963 -0.906 14.662 1.00 90.94 100 GLU A CA 1
ATOM 745 C C . GLU A 1 100 ? -15.621 -0.988 15.389 1.00 90.94 100 GLU A C 1
ATOM 747 O O . GLU A 1 100 ? -14.591 -0.459 14.960 1.00 90.94 100 GLU A O 1
ATOM 752 N N . ARG A 1 101 ? -15.644 -1.686 16.525 1.00 94.75 101 ARG A N 1
ATOM 753 C CA . ARG A 1 101 ? -14.452 -2.002 17.300 1.00 94.75 101 ARG A CA 1
ATOM 754 C C . ARG A 1 101 ? -14.153 -3.475 17.156 1.00 94.75 101 ARG A C 1
ATOM 756 O O . ARG A 1 101 ? -15.016 -4.323 17.367 1.00 94.75 101 ARG A O 1
ATOM 763 N N . PHE A 1 102 ? -12.905 -3.761 16.835 1.00 95.81 102 PHE A N 1
ATOM 764 C CA . PHE A 1 102 ? -12.418 -5.110 16.651 1.00 95.81 102 PHE A CA 1
ATOM 765 C C . PHE A 1 102 ? -11.390 -5.434 17.725 1.00 95.81 102 PHE A C 1
ATOM 767 O O . PHE A 1 102 ? -10.424 -4.690 17.939 1.00 95.81 102 PHE A O 1
ATOM 774 N N . ALA A 1 103 ? -11.602 -6.576 18.374 1.00 97.00 103 ALA A N 1
ATOM 775 C CA . ALA A 1 103 ? -10.600 -7.184 19.228 1.00 97.00 103 ALA A CA 1
ATOM 776 C C . ALA A 1 103 ? -9.385 -7.629 18.388 1.00 97.00 103 ALA A C 1
ATOM 778 O O . ALA A 1 103 ? -9.537 -7.924 17.194 1.00 97.00 103 ALA A O 1
ATOM 779 N N . PRO A 1 104 ? -8.192 -7.724 19.000 1.00 97.44 104 PRO A N 1
ATOM 780 C CA . PRO A 1 104 ? -7.033 -8.335 18.368 1.00 97.44 104 PRO A CA 1
ATOM 781 C C . PRO A 1 104 ? -7.381 -9.674 17.712 1.00 97.44 104 PRO A C 1
ATOM 783 O O . PRO A 1 104 ? -8.074 -10.512 18.287 1.00 97.44 104 PRO A O 1
ATOM 786 N N . GLN A 1 105 ? -6.877 -9.873 16.500 1.00 96.44 105 GLN A N 1
ATOM 787 C CA . GLN A 1 105 ? -7.010 -11.089 15.703 1.00 96.44 105 GLN A CA 1
ATOM 788 C C . GLN A 1 105 ? -8.445 -11.492 15.317 1.00 96.44 105 GLN A C 1
ATOM 790 O O . GLN A 1 105 ? -8.665 -12.633 14.894 1.00 96.44 105 GLN A O 1
ATOM 795 N N . ALA A 1 106 ? -9.412 -10.569 15.398 1.00 96.56 106 ALA A N 1
ATOM 796 C CA . ALA A 1 106 ? -10.778 -10.810 14.940 1.00 96.56 106 ALA A CA 1
ATOM 797 C C . ALA A 1 106 ? -10.815 -11.288 13.467 1.00 96.56 106 ALA A C 1
ATOM 799 O O . ALA A 1 106 ? -10.011 -10.838 12.636 1.00 96.56 106 ALA A O 1
ATOM 800 N N . PRO A 1 107 ? -11.731 -12.207 13.106 1.00 97.06 107 PRO A N 1
ATOM 801 C CA . PRO A 1 107 ? -11.793 -12.756 11.753 1.00 97.06 107 PRO A CA 1
ATOM 802 C C . PRO A 1 107 ? -12.093 -11.688 10.690 1.00 97.06 107 PRO A C 1
ATOM 804 O O . PRO A 1 107 ? -11.621 -11.808 9.560 1.00 97.06 107 PRO A O 1
ATOM 807 N N . GLU A 1 108 ? -12.816 -10.626 11.039 1.00 96.38 108 GLU A N 1
ATOM 808 C CA . GLU A 1 108 ? -13.080 -9.461 10.189 1.00 96.38 108 GLU A CA 1
ATOM 809 C C . GLU A 1 108 ? -11.782 -8.720 9.847 1.00 96.38 108 GLU A C 1
ATOM 811 O O . GLU A 1 108 ? -11.485 -8.503 8.671 1.00 96.38 108 GLU A O 1
ATOM 816 N N . LEU A 1 109 ? -10.938 -8.447 10.848 1.00 97.25 109 LEU A N 1
ATOM 817 C CA . LEU A 1 109 ? -9.623 -7.830 10.643 1.00 97.25 109 LEU A CA 1
ATOM 818 C C . LEU A 1 109 ? -8.742 -8.678 9.723 1.00 97.25 109 LEU A C 1
ATOM 820 O O . LEU A 1 109 ? -8.052 -8.144 8.856 1.00 97.25 109 LEU A O 1
ATOM 824 N N . ARG A 1 110 ? -8.806 -10.012 9.854 1.00 97.62 110 ARG A N 1
ATOM 825 C CA . ARG A 1 110 ? -8.079 -10.922 8.959 1.00 97.62 110 ARG A CA 1
ATOM 826 C C . ARG A 1 110 ? -8.543 -10.785 7.511 1.00 97.62 110 ARG A C 1
ATOM 828 O O . ARG A 1 110 ? -7.703 -10.796 6.615 1.00 97.62 110 ARG A O 1
ATOM 835 N N . LYS A 1 111 ? -9.853 -10.662 7.268 1.00 97.75 111 LYS A N 1
ATOM 836 C CA . LYS A 1 111 ? -10.407 -10.471 5.915 1.00 97.75 111 LYS A CA 1
ATOM 837 C C . LYS A 1 111 ? -9.937 -9.148 5.311 1.00 97.75 111 LYS A C 1
ATOM 839 O O . LYS A 1 111 ? -9.520 -9.140 4.157 1.00 97.75 111 LYS A O 1
ATOM 844 N N . ILE A 1 112 ? -9.942 -8.069 6.094 1.00 97.31 112 ILE A N 1
ATOM 845 C CA . ILE A 1 112 ? -9.475 -6.744 5.657 1.00 97.31 112 ILE A CA 1
ATOM 846 C C . ILE A 1 112 ? -7.975 -6.777 5.334 1.00 97.31 112 ILE A C 1
ATOM 848 O O . ILE A 1 112 ? -7.561 -6.348 4.258 1.00 97.31 112 ILE A O 1
ATOM 852 N N . ALA A 1 113 ? -7.153 -7.352 6.215 1.00 97.88 113 ALA A N 1
ATOM 853 C CA . ALA A 1 113 ? -5.721 -7.492 5.961 1.00 97.88 113 ALA A CA 1
ATOM 854 C C . ALA A 1 113 ? -5.438 -8.370 4.732 1.00 97.88 113 ALA A C 1
ATOM 856 O O . ALA A 1 113 ? -4.578 -8.048 3.910 1.00 97.88 113 ALA A O 1
ATOM 857 N N . HIS A 1 114 ? -6.196 -9.456 4.557 1.00 98.06 114 HIS A N 1
ATOM 858 C CA . HIS A 1 114 ? -6.078 -10.322 3.388 1.00 98.06 114 HIS A CA 1
ATOM 859 C C . HIS A 1 114 ? -6.488 -9.618 2.085 1.00 98.06 114 HIS A C 1
ATOM 861 O O . HIS A 1 114 ? -5.844 -9.821 1.057 1.00 98.06 114 HIS A O 1
ATOM 867 N N . PHE A 1 115 ? -7.506 -8.754 2.122 1.00 97.94 115 PHE A N 1
ATOM 868 C CA . PHE A 1 115 ? -7.909 -7.932 0.981 1.00 97.94 115 PHE A CA 1
ATOM 869 C C . PHE A 1 115 ? -6.748 -7.056 0.482 1.00 97.94 115 PHE A C 1
ATOM 871 O O . PHE A 1 115 ? -6.369 -7.151 -0.688 1.00 97.94 115 PHE A O 1
ATOM 878 N N . TYR A 1 116 ? -6.102 -6.288 1.367 1.00 98.19 116 TYR A N 1
ATOM 879 C CA . TYR A 1 116 ? -4.951 -5.459 0.981 1.00 98.19 116 TYR A CA 1
ATOM 880 C C . TYR A 1 116 ? -3.712 -6.276 0.617 1.00 98.19 116 TYR A C 1
ATOM 882 O O . TYR A 1 116 ? -2.934 -5.862 -0.244 1.00 98.19 116 TYR A O 1
ATOM 890 N N . TYR A 1 117 ? -3.541 -7.456 1.217 1.00 98.38 117 TYR A N 1
ATOM 891 C CA . TYR A 1 117 ? -2.490 -8.388 0.824 1.00 98.38 117 TYR A CA 1
ATOM 892 C C . TYR A 1 117 ? -2.664 -8.809 -0.637 1.00 98.38 117 TYR A C 1
ATOM 894 O O . TYR A 1 117 ? -1.730 -8.680 -1.426 1.00 98.38 117 TYR A O 1
ATOM 902 N N . MET A 1 118 ? -3.871 -9.231 -1.024 1.00 98.50 118 MET A N 1
ATOM 903 C CA . MET A 1 118 ? -4.164 -9.616 -2.403 1.00 98.50 118 MET A CA 1
ATOM 904 C C . MET A 1 118 ? -4.014 -8.442 -3.371 1.00 98.50 118 MET A C 1
ATOM 906 O O . MET A 1 118 ? -3.400 -8.605 -4.425 1.00 98.50 118 MET A O 1
ATOM 910 N N . MET A 1 119 ? -4.481 -7.242 -3.003 1.00 98.00 119 MET A N 1
ATOM 911 C CA . MET A 1 119 ? -4.237 -6.037 -3.806 1.00 98.00 119 MET A CA 1
ATOM 912 C C . MET A 1 119 ? -2.742 -5.803 -4.038 1.00 98.00 119 MET A C 1
ATOM 914 O O . MET A 1 119 ? -2.329 -5.537 -5.166 1.00 98.00 119 MET A O 1
ATOM 918 N N . ARG A 1 120 ? -1.916 -5.947 -2.994 1.00 97.75 120 ARG A N 1
ATOM 919 C CA . ARG A 1 120 ? -0.467 -5.766 -3.112 1.00 97.75 120 ARG A CA 1
ATOM 920 C C . ARG A 1 120 ? 0.173 -6.841 -3.986 1.00 97.75 120 ARG A C 1
ATOM 922 O O . ARG A 1 120 ? 1.056 -6.524 -4.774 1.00 97.75 120 ARG A O 1
ATOM 929 N N . VAL A 1 121 ? -0.273 -8.090 -3.883 1.00 98.19 121 VAL A N 1
ATOM 930 C CA . VAL A 1 121 ? 0.187 -9.181 -4.756 1.00 98.19 121 VAL A CA 1
ATOM 931 C C . VAL A 1 121 ? -0.107 -8.857 -6.225 1.00 98.19 121 VAL A C 1
ATOM 933 O O . VAL A 1 121 ? 0.791 -8.956 -7.060 1.00 98.19 121 VAL A O 1
ATOM 936 N N . HIS A 1 122 ? -1.323 -8.407 -6.544 1.00 98.31 122 HIS A N 1
ATOM 937 C CA . HIS A 1 122 ? -1.680 -8.002 -7.906 1.00 98.31 122 HIS A CA 1
ATOM 938 C C . HIS A 1 122 ? -0.862 -6.804 -8.400 1.00 98.31 122 HIS A C 1
ATOM 940 O O . HIS A 1 122 ? -0.390 -6.818 -9.535 1.00 98.31 122 HIS A O 1
ATOM 946 N N . GLU A 1 123 ? -0.640 -5.803 -7.547 1.00 97.44 123 GLU A N 1
ATOM 947 C CA . GLU A 1 123 ? 0.205 -4.646 -7.861 1.00 97.44 123 GLU A CA 1
ATOM 948 C C . GLU A 1 123 ? 1.644 -5.066 -8.201 1.00 97.44 123 GLU A C 1
ATOM 950 O O . GLU A 1 123 ? 2.224 -4.574 -9.168 1.00 97.44 123 GLU A O 1
ATOM 955 N N . LEU A 1 124 ? 2.215 -6.012 -7.447 1.00 97.62 124 LEU A N 1
ATOM 956 C CA . LEU A 1 124 ? 3.563 -6.526 -7.700 1.00 97.62 124 LEU A CA 1
ATOM 957 C C . LEU A 1 124 ? 3.645 -7.290 -9.026 1.00 97.62 124 LEU A C 1
ATOM 959 O O . LEU A 1 124 ? 4.591 -7.073 -9.782 1.00 97.62 124 LEU A O 1
ATOM 963 N N . TYR A 1 125 ? 2.657 -8.133 -9.344 1.00 98.31 125 TYR A N 1
ATOM 964 C CA . TYR A 1 125 ? 2.610 -8.822 -10.638 1.00 98.31 125 TYR A CA 1
ATOM 965 C C . TYR A 1 125 ? 2.503 -7.843 -11.811 1.00 98.31 125 TYR A C 1
ATOM 967 O O . TYR A 1 125 ? 3.262 -7.968 -12.771 1.00 98.31 125 TYR A O 1
ATOM 975 N N . ALA A 1 126 ? 1.630 -6.838 -11.707 1.00 97.75 126 ALA A N 1
ATOM 976 C CA . ALA A 1 126 ? 1.512 -5.792 -12.720 1.00 97.75 126 ALA A CA 1
ATOM 977 C C . ALA A 1 126 ? 2.828 -5.008 -12.885 1.00 97.75 126 ALA A C 1
ATOM 979 O O . ALA A 1 126 ? 3.250 -4.715 -14.003 1.00 97.75 126 ALA A O 1
ATOM 980 N N . GLY A 1 127 ? 3.526 -4.720 -11.780 1.00 97.44 127 GLY A N 1
ATOM 981 C CA . GLY A 1 127 ? 4.849 -4.094 -11.813 1.00 97.44 127 GLY A CA 1
ATOM 982 C C . GLY A 1 127 ? 5.907 -4.956 -12.510 1.00 97.44 127 GLY A C 1
ATOM 983 O O . GLY A 1 127 ? 6.696 -4.443 -13.302 1.00 97.44 127 GLY A O 1
ATOM 984 N N . MET A 1 128 ? 5.911 -6.270 -12.266 1.00 98.06 128 MET A N 1
ATOM 985 C CA . MET A 1 128 ? 6.819 -7.201 -12.946 1.00 98.06 128 MET A CA 1
ATOM 986 C C . MET A 1 128 ? 6.569 -7.245 -14.455 1.00 98.06 128 MET A C 1
ATOM 988 O O . MET A 1 128 ? 7.527 -7.228 -15.227 1.00 98.06 128 MET A O 1
ATOM 992 N N . GLU A 1 129 ? 5.305 -7.278 -14.876 1.00 98.12 129 GLU A N 1
ATOM 993 C CA . GLU A 1 129 ? 4.924 -7.258 -16.291 1.00 98.12 129 GLU A CA 1
ATOM 994 C C . GLU A 1 129 ? 5.369 -5.957 -16.973 1.00 98.12 129 GLU A C 1
ATOM 996 O O . GLU A 1 129 ? 6.063 -6.001 -17.989 1.00 98.12 129 GLU A O 1
ATOM 1001 N N . ALA A 1 130 ? 5.104 -4.804 -16.352 1.00 97.56 130 ALA A N 1
ATOM 1002 C CA . ALA A 1 130 ? 5.539 -3.509 -16.870 1.00 97.56 130 ALA A CA 1
ATOM 1003 C C . ALA A 1 130 ? 7.070 -3.413 -17.017 1.00 97.56 130 ALA A C 1
ATOM 1005 O O . ALA A 1 130 ? 7.571 -2.887 -18.013 1.00 97.56 130 ALA A O 1
ATOM 1006 N N . CYS A 1 131 ? 7.832 -3.952 -16.058 1.00 97.31 131 CYS A N 1
ATOM 1007 C CA . CYS A 1 131 ? 9.293 -4.028 -16.152 1.00 97.31 131 CYS A CA 1
ATOM 1008 C C . CYS A 1 131 ? 9.755 -4.916 -17.316 1.00 97.31 131 CYS A C 1
ATOM 1010 O O . CYS A 1 131 ? 10.706 -4.570 -18.019 1.00 97.31 131 CYS A O 1
ATOM 1012 N N . GLN A 1 132 ? 9.089 -6.052 -17.546 1.00 97.75 132 GLN A N 1
ATOM 1013 C CA . GLN A 1 132 ? 9.399 -6.915 -18.686 1.00 97.75 132 GLN A CA 1
ATOM 1014 C C . GLN A 1 132 ? 9.108 -6.223 -20.018 1.00 97.75 132 GLN A C 1
ATOM 1016 O O . GLN A 1 132 ? 9.909 -6.338 -20.944 1.00 97.75 132 GLN A O 1
ATOM 1021 N N . ASP A 1 133 ? 8.002 -5.491 -20.123 1.00 97.75 133 ASP A N 1
ATOM 1022 C CA . ASP A 1 133 ? 7.665 -4.746 -21.335 1.00 97.75 133 ASP A CA 1
ATOM 1023 C C . ASP A 1 133 ? 8.690 -3.644 -21.617 1.00 97.75 133 ASP A C 1
ATOM 1025 O O . ASP A 1 133 ? 9.181 -3.536 -22.742 1.00 97.75 133 ASP A O 1
ATOM 1029 N N . GLN A 1 134 ? 9.102 -2.890 -20.592 1.00 97.44 134 GLN A N 1
ATOM 1030 C CA . GLN A 1 134 ? 10.180 -1.904 -20.720 1.00 97.44 134 GLN A CA 1
ATOM 1031 C C . GLN A 1 134 ? 11.486 -2.550 -21.188 1.00 97.44 134 GLN A C 1
ATOM 1033 O O . GLN A 1 134 ? 12.138 -2.035 -22.097 1.00 97.44 134 GLN A O 1
ATOM 1038 N N . PHE A 1 135 ? 11.845 -3.706 -20.624 1.00 97.94 135 PHE A N 1
ATOM 1039 C CA . PHE A 1 135 ? 13.016 -4.456 -21.068 1.00 97.94 135 PHE A CA 1
ATOM 1040 C C . PHE A 1 135 ? 12.906 -4.864 -22.542 1.00 97.94 135 PHE A C 1
ATOM 1042 O O . PHE A 1 135 ? 13.864 -4.680 -23.291 1.00 97.94 135 PHE A O 1
ATOM 1049 N N . ARG A 1 136 ? 11.748 -5.372 -22.988 1.00 97.88 136 ARG A N 1
ATOM 1050 C CA . ARG A 1 136 ? 11.528 -5.747 -24.397 1.00 97.88 136 ARG A CA 1
ATOM 1051 C C . ARG A 1 136 ? 11.651 -4.545 -25.330 1.00 97.88 136 ARG A C 1
ATOM 1053 O O . ARG A 1 136 ? 12.293 -4.673 -26.369 1.00 97.88 136 ARG A O 1
ATOM 1060 N N . ILE A 1 137 ? 11.090 -3.394 -24.953 1.00 97.12 137 ILE A N 1
ATOM 1061 C CA . ILE A 1 137 ? 11.191 -2.150 -25.730 1.00 97.12 137 ILE A CA 1
ATOM 1062 C C . ILE A 1 137 ? 12.662 -1.751 -25.885 1.00 97.12 137 ILE A C 1
ATOM 1064 O O . ILE A 1 137 ? 13.147 -1.636 -27.010 1.00 97.12 137 ILE A O 1
ATOM 1068 N N . ILE A 1 138 ? 13.396 -1.632 -24.777 1.00 97.31 138 ILE A N 1
ATOM 1069 C CA . ILE A 1 138 ? 14.814 -1.242 -24.794 1.00 97.31 138 ILE A CA 1
ATOM 1070 C C . ILE A 1 138 ? 15.651 -2.257 -25.583 1.00 97.31 138 ILE A C 1
ATOM 1072 O O . ILE A 1 138 ? 16.505 -1.886 -26.387 1.00 97.31 138 ILE A O 1
ATOM 1076 N N . PHE A 1 139 ? 15.404 -3.553 -25.393 1.00 97.50 139 PHE A N 1
ATOM 1077 C CA . PHE A 1 139 ? 16.123 -4.597 -26.116 1.00 97.50 139 PHE A CA 1
ATOM 1078 C C . PHE A 1 139 ? 15.853 -4.542 -27.625 1.00 97.50 139 PHE A C 1
ATOM 1080 O O . PHE A 1 139 ? 16.783 -4.702 -28.417 1.00 97.50 139 PHE A O 1
ATOM 1087 N N . SER A 1 140 ? 14.604 -4.284 -28.028 1.00 97.12 140 SER A N 1
ATOM 1088 C CA . SER A 1 140 ? 14.247 -4.110 -29.437 1.00 97.12 140 SER A CA 1
ATOM 1089 C C . SER A 1 140 ? 14.952 -2.902 -30.055 1.00 97.12 140 SER A C 1
ATOM 1091 O O . SER A 1 140 ? 15.524 -3.031 -31.133 1.00 97.12 140 SER A O 1
ATOM 1093 N N . GLU A 1 141 ? 15.037 -1.782 -29.334 1.00 95.62 141 GLU A N 1
ATOM 1094 C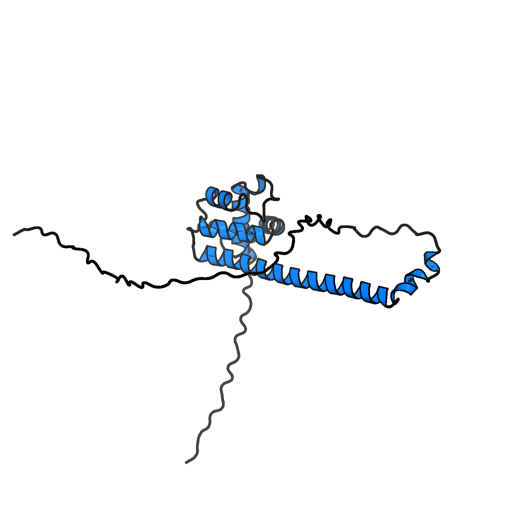 CA . GLU A 1 141 ? 15.774 -0.595 -29.777 1.00 95.62 141 GLU A CA 1
ATOM 1095 C C . GLU A 1 141 ? 17.269 -0.899 -29.964 1.00 95.62 141 GLU A C 1
ATOM 1097 O O . GLU A 1 141 ? 17.858 -0.541 -30.984 1.00 95.62 141 GLU A O 1
ATOM 1102 N N . ILE A 1 142 ? 17.888 -1.635 -29.032 1.00 95.31 142 ILE A N 1
ATOM 1103 C CA . ILE A 1 142 ? 19.287 -2.073 -29.160 1.00 95.31 142 ILE A CA 1
ATOM 1104 C C . ILE A 1 142 ? 19.481 -2.954 -30.402 1.00 95.31 142 ILE A C 1
ATOM 1106 O O . ILE A 1 142 ? 20.490 -2.817 -31.099 1.00 95.31 142 ILE A O 1
ATOM 1110 N N . ALA A 1 143 ? 18.553 -3.872 -30.677 1.00 96.31 143 ALA A N 1
ATOM 1111 C CA . ALA A 1 143 ? 18.622 -4.729 -31.857 1.00 96.31 143 ALA A CA 1
ATOM 1112 C C . ALA A 1 143 ? 18.496 -3.910 -33.151 1.00 96.31 143 ALA A C 1
ATOM 1114 O O . ALA A 1 143 ? 19.315 -4.067 -34.055 1.00 96.31 143 ALA A O 1
ATOM 1115 N N . GLU A 1 144 ? 17.545 -2.977 -33.212 1.00 95.31 144 GLU A N 1
ATOM 1116 C CA . GLU A 1 144 ? 17.364 -2.086 -34.360 1.00 95.31 144 GLU A CA 1
ATOM 1117 C C . GLU A 1 144 ? 18.584 -1.189 -34.612 1.00 95.31 144 GLU A C 1
ATOM 1119 O O . GLU A 1 144 ? 18.965 -0.987 -35.767 1.00 95.31 144 GLU A O 1
ATOM 1124 N N . LEU A 1 145 ? 19.236 -0.695 -33.553 1.00 92.69 145 LEU A N 1
ATOM 1125 C CA . LEU A 1 145 ? 20.499 0.042 -33.659 1.00 92.69 145 LEU A CA 1
ATOM 1126 C C . LEU A 1 145 ? 21.623 -0.839 -34.219 1.00 92.69 145 LEU A C 1
ATOM 1128 O O . LEU A 1 145 ? 22.341 -0.421 -35.121 1.00 92.69 145 LEU A O 1
ATOM 1132 N N . LYS A 1 146 ? 21.774 -2.071 -33.718 1.00 94.19 146 LYS A N 1
ATOM 1133 C CA . LYS A 1 146 ? 22.815 -3.005 -34.188 1.00 94.19 146 LYS A CA 1
ATOM 1134 C C . LYS A 1 146 ? 22.630 -3.426 -35.642 1.00 94.19 146 LYS A C 1
ATOM 1136 O O . LYS A 1 146 ? 23.611 -3.658 -36.339 1.00 94.19 146 LYS A O 1
ATOM 1141 N N . GLU A 1 147 ? 21.385 -3.541 -36.082 1.00 95.94 147 GLU A N 1
ATOM 1142 C CA . GLU A 1 147 ? 21.031 -3.892 -37.458 1.00 95.94 147 GLU A CA 1
ATOM 1143 C C . GLU A 1 147 ? 21.080 -2.684 -38.410 1.00 95.94 147 GLU A C 1
ATOM 1145 O O . GLU A 1 147 ? 20.791 -2.833 -39.597 1.00 95.94 147 GLU A O 1
ATOM 1150 N N . GLY A 1 148 ? 21.408 -1.486 -37.909 1.00 92.12 148 GLY A N 1
ATOM 1151 C CA . GLY A 1 148 ? 21.418 -0.245 -38.686 1.00 92.12 148 GLY A CA 1
ATOM 1152 C C . GLY A 1 148 ? 20.026 0.204 -39.145 1.00 92.12 148 GLY A C 1
ATOM 1153 O O . GLY A 1 148 ? 19.888 1.121 -39.955 1.00 92.12 148 GLY A O 1
ATOM 1154 N N . LYS A 1 149 ? 18.953 -0.402 -38.617 1.00 89.44 149 LYS A N 1
ATOM 1155 C CA . LYS A 1 149 ? 17.559 -0.061 -38.954 1.00 89.44 149 LYS A CA 1
ATOM 1156 C C . LYS A 1 149 ? 17.169 1.338 -38.501 1.00 89.44 149 LYS A C 1
ATOM 1158 O O . LYS A 1 149 ? 16.172 1.867 -38.983 1.00 89.44 149 LYS A O 1
ATOM 1163 N N . LEU A 1 150 ? 17.934 1.934 -37.592 1.00 82.81 150 LEU A N 1
ATOM 1164 C CA . LEU A 1 150 ? 17.757 3.311 -37.136 1.00 82.81 150 LEU A CA 1
ATOM 1165 C C . LEU A 1 150 ? 18.788 4.278 -37.739 1.00 82.81 150 LEU A C 1
ATOM 1167 O O . LEU A 1 150 ? 18.659 5.486 -37.538 1.00 82.81 150 LEU A O 1
ATOM 1171 N N . ASP A 1 151 ? 19.741 3.795 -38.547 1.00 84.56 151 ASP A N 1
ATOM 1172 C CA . ASP A 1 151 ? 20.795 4.624 -39.156 1.00 84.56 151 ASP A CA 1
ATOM 1173 C C . ASP A 1 151 ? 20.239 5.622 -40.169 1.00 84.56 151 ASP A C 1
ATOM 1175 O O . ASP A 1 151 ? 20.826 6.682 -40.391 1.00 84.56 151 ASP A O 1
ATOM 1179 N N . TRP A 1 152 ? 19.064 5.346 -40.743 1.00 81.56 152 TRP A N 1
ATOM 1180 C CA . TRP A 1 152 ? 18.375 6.318 -41.588 1.00 81.56 152 TRP A CA 1
ATOM 1181 C C . TRP A 1 152 ? 18.156 7.643 -40.848 1.00 81.56 152 TRP A C 1
ATOM 1183 O O . TRP A 1 152 ? 18.302 8.703 -41.450 1.00 81.56 152 TRP A O 1
ATOM 1193 N N . ARG A 1 153 ? 17.924 7.627 -39.527 1.00 73.81 153 ARG A N 1
ATOM 1194 C CA . ARG A 1 153 ? 17.786 8.854 -38.721 1.00 73.81 153 ARG A CA 1
ATOM 1195 C C . ARG A 1 153 ? 19.062 9.709 -38.692 1.00 73.81 153 ARG A C 1
ATOM 1197 O O . ARG A 1 153 ? 18.983 10.892 -38.367 1.00 73.81 153 ARG A O 1
ATOM 1204 N N . LEU A 1 154 ? 20.226 9.141 -39.017 1.00 72.12 154 LEU A N 1
ATOM 1205 C CA . LEU A 1 154 ? 21.506 9.852 -39.118 1.00 72.12 154 LEU A CA 1
ATOM 1206 C C . LEU A 1 154 ? 21.757 10.411 -40.524 1.00 72.12 154 LEU A C 1
ATOM 1208 O O . LEU A 1 154 ? 22.429 11.429 -40.660 1.00 72.12 154 LEU A O 1
ATOM 1212 N N . THR A 1 155 ? 21.222 9.763 -41.559 1.00 67.88 155 THR A N 1
ATOM 1213 C CA . THR A 1 155 ? 21.469 10.112 -42.968 1.00 67.88 155 THR A CA 1
ATOM 1214 C C . THR A 1 155 ? 20.381 10.992 -43.587 1.00 67.88 155 THR A C 1
ATOM 1216 O O . THR A 1 155 ? 20.558 11.478 -44.704 1.00 67.88 155 THR A O 1
ATOM 1219 N N . HIS A 1 156 ? 19.269 11.238 -42.883 1.00 65.44 156 HIS A N 1
ATOM 1220 C CA . HIS A 1 156 ? 18.201 12.109 -43.376 1.00 65.44 156 HIS A CA 1
ATOM 1221 C C . HIS A 1 156 ? 18.627 13.594 -43.383 1.00 65.44 156 HIS A C 1
ATOM 1223 O O . HIS A 1 156 ? 18.978 14.143 -42.334 1.00 65.44 156 HIS A O 1
ATOM 1229 N N . PRO A 1 157 ? 18.538 14.283 -44.539 1.00 61.75 157 PRO A N 1
ATOM 1230 C CA . PRO A 1 157 ? 19.035 15.650 -44.713 1.00 61.75 157 PRO A CA 1
ATOM 1231 C C . PRO A 1 157 ? 18.280 16.712 -43.896 1.00 61.75 157 PRO A C 1
ATOM 1233 O O . PRO A 1 157 ? 18.802 17.806 -43.703 1.00 61.75 157 PRO A O 1
ATOM 1236 N N . GLU A 1 158 ? 17.096 16.410 -43.355 1.00 59.22 158 GLU A N 1
ATOM 1237 C CA . GLU A 1 158 ? 16.336 17.357 -42.520 1.00 59.22 158 GLU A CA 1
ATOM 1238 C C . GLU A 1 158 ? 16.979 17.645 -41.151 1.00 59.22 158 GLU A C 1
ATOM 1240 O O . GLU A 1 158 ? 16.686 18.674 -40.548 1.00 59.22 158 GLU A O 1
ATOM 1245 N N . ARG A 1 159 ? 17.917 16.813 -40.670 1.00 56.94 159 ARG A N 1
ATOM 1246 C CA . ARG A 1 159 ? 18.685 17.107 -39.442 1.00 56.94 159 ARG A CA 1
ATOM 1247 C C . ARG A 1 159 ? 19.868 18.059 -39.677 1.00 56.94 159 ARG A C 1
ATOM 1249 O O . ARG A 1 159 ? 20.479 18.520 -38.717 1.00 56.94 159 ARG A O 1
ATOM 1256 N N . ALA A 1 160 ? 20.195 18.371 -40.934 1.00 54.69 160 ALA A N 1
ATOM 1257 C CA . ALA A 1 160 ? 21.166 19.416 -41.264 1.00 54.69 160 ALA A CA 1
ATOM 1258 C C . ALA A 1 160 ? 20.582 20.835 -41.105 1.00 54.69 160 ALA A C 1
ATOM 1260 O O . ALA A 1 160 ? 21.325 21.814 -41.181 1.00 54.69 160 ALA A O 1
ATOM 1261 N N . ALA A 1 161 ? 19.272 20.961 -40.859 1.00 59.03 161 ALA A N 1
ATOM 1262 C CA . ALA A 1 161 ? 18.656 22.212 -40.441 1.00 59.03 161 ALA A CA 1
ATOM 1263 C C . ALA A 1 161 ? 18.787 22.389 -38.911 1.00 59.03 161 ALA A C 1
ATOM 1265 O O . ALA A 1 161 ? 18.626 21.420 -38.164 1.00 59.03 161 ALA A O 1
ATOM 1266 N N . PRO A 1 162 ? 19.086 23.606 -38.416 1.00 53.22 162 PRO A N 1
ATOM 1267 C CA . PRO A 1 162 ? 19.246 23.859 -36.986 1.00 53.22 162 PRO A CA 1
ATOM 1268 C C . PRO A 1 162 ? 17.963 23.495 -36.215 1.00 53.22 162 PRO A C 1
ATOM 1270 O O . PRO A 1 162 ? 16.861 23.739 -36.713 1.00 53.22 162 PRO A O 1
ATOM 1273 N N . PRO A 1 163 ? 18.077 22.919 -35.003 1.00 55.91 163 PRO A N 1
ATOM 1274 C CA . PRO A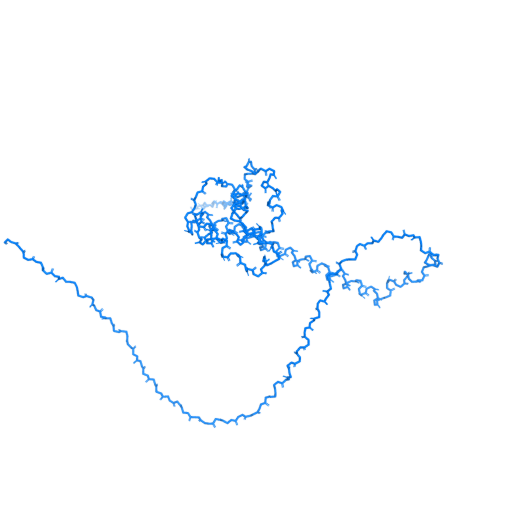 1 163 ? 16.922 22.423 -34.268 1.00 55.91 163 PRO A CA 1
ATOM 1275 C C . PRO A 1 163 ? 15.978 23.571 -33.885 1.00 55.91 163 PRO A C 1
ATOM 1277 O O . PRO A 1 163 ? 16.355 24.487 -33.155 1.00 55.91 163 PRO A O 1
ATOM 1280 N N . SER A 1 164 ? 14.728 23.489 -34.343 1.00 57.94 164 SER A N 1
ATOM 1281 C CA . SER A 1 164 ? 13.606 24.228 -33.752 1.00 57.94 164 SER A CA 1
ATOM 1282 C C . SER A 1 164 ? 13.418 23.757 -32.298 1.00 57.94 164 SER A C 1
ATOM 1284 O O . SER A 1 164 ? 13.622 22.567 -32.035 1.00 57.94 164 SER A O 1
ATOM 1286 N N . PRO A 1 165 ? 13.083 24.634 -31.331 1.00 51.47 165 PRO A N 1
ATOM 1287 C CA . PRO A 1 165 ? 13.077 24.288 -29.911 1.00 51.47 165 PRO A CA 1
ATOM 1288 C C . PRO A 1 165 ? 12.026 23.212 -29.613 1.00 51.47 165 PRO A C 1
ATOM 1290 O O . PRO A 1 165 ? 10.831 23.488 -29.506 1.00 51.47 165 PRO A O 1
ATOM 1293 N N . VAL A 1 166 ? 12.477 21.963 -29.477 1.00 52.78 166 VAL A N 1
ATOM 1294 C CA . VAL A 1 166 ? 11.617 20.840 -29.105 1.00 52.78 166 VAL A CA 1
ATOM 1295 C C . VAL A 1 166 ? 11.425 20.850 -27.592 1.00 52.78 166 VAL A C 1
ATOM 1297 O O . VAL A 1 166 ? 12.375 20.828 -26.812 1.00 52.78 166 VAL A O 1
ATOM 1300 N N . LYS A 1 167 ? 10.153 20.883 -27.204 1.00 53.16 167 LYS A N 1
ATOM 1301 C CA . LYS A 1 167 ? 9.625 20.687 -25.854 1.00 53.16 167 LYS A CA 1
ATOM 1302 C C . LYS A 1 167 ? 10.260 19.431 -25.238 1.00 53.16 167 LYS A C 1
ATOM 1304 O O . LYS A 1 167 ? 10.060 18.330 -25.744 1.00 53.16 167 LYS A O 1
ATOM 1309 N N . ALA A 1 168 ? 11.053 19.618 -24.186 1.00 46.66 168 ALA A N 1
ATOM 1310 C CA . ALA A 1 168 ? 11.759 18.550 -23.489 1.00 46.66 168 ALA A CA 1
ATOM 1311 C C . ALA A 1 168 ? 10.788 17.453 -23.014 1.00 46.66 168 ALA A C 1
ATOM 1313 O O . ALA A 1 168 ? 9.810 17.736 -22.320 1.00 46.66 168 ALA A O 1
ATOM 1314 N N . LEU A 1 169 ? 11.077 16.203 -23.379 1.00 47.75 169 LEU A N 1
ATOM 1315 C CA . LEU A 1 169 ? 10.519 15.020 -22.725 1.00 47.75 169 LEU A CA 1
ATOM 1316 C C . LEU A 1 169 ? 11.146 14.931 -21.316 1.00 47.75 169 LEU A C 1
ATOM 1318 O O . LEU A 1 169 ? 12.350 15.178 -21.196 1.00 47.75 169 LEU A O 1
ATOM 1322 N N . PRO A 1 170 ? 10.389 14.630 -20.245 1.00 48.56 170 PRO A N 1
ATOM 1323 C CA . PRO A 1 170 ? 10.939 14.637 -18.895 1.00 48.56 170 PRO A CA 1
ATOM 1324 C C . PRO A 1 170 ? 11.964 13.512 -18.724 1.00 48.56 170 PRO A C 1
ATOM 1326 O O . PRO A 1 170 ? 11.636 12.328 -18.741 1.00 48.56 170 PRO A O 1
ATOM 1329 N N . ALA A 1 171 ? 13.221 13.907 -18.539 1.00 56.22 171 ALA A N 1
ATOM 1330 C CA . ALA A 1 171 ? 14.281 13.046 -18.053 1.00 56.22 171 ALA A CA 1
ATOM 1331 C C . ALA A 1 171 ? 14.032 12.740 -16.571 1.00 56.22 171 ALA A C 1
ATOM 1333 O O . ALA A 1 171 ? 14.314 13.580 -15.722 1.00 56.22 171 ALA A O 1
ATOM 1334 N N . GLN A 1 172 ? 13.515 11.552 -16.262 1.00 48.28 172 GLN A N 1
ATOM 1335 C CA . GLN A 1 172 ? 13.657 10.942 -14.938 1.00 48.28 172 GLN A CA 1
ATOM 1336 C C . GLN A 1 172 ? 13.863 9.434 -15.092 1.00 48.28 172 GLN A C 1
ATOM 1338 O O . GLN A 1 172 ? 12.969 8.630 -14.856 1.00 48.28 172 GLN A O 1
ATOM 1343 N N . LEU A 1 173 ? 15.076 9.052 -15.493 1.00 49.88 173 LEU A N 1
ATOM 1344 C CA . LEU A 1 173 ? 15.648 7.810 -14.986 1.00 49.88 173 LEU A CA 1
ATOM 1345 C C . LEU A 1 173 ? 16.122 8.111 -13.555 1.00 49.88 173 LEU A C 1
ATOM 1347 O O . LEU A 1 173 ? 16.831 9.108 -13.375 1.00 49.88 173 LEU A O 1
ATOM 1351 N N . PRO A 1 174 ? 15.752 7.320 -12.532 1.00 52.84 174 PRO A N 1
ATOM 1352 C CA . PRO A 1 174 ? 16.418 7.425 -11.243 1.00 52.84 174 PRO A CA 1
ATOM 1353 C C . PRO A 1 174 ? 17.923 7.159 -11.438 1.00 52.84 174 PRO A C 1
ATOM 1355 O O . PRO A 1 174 ? 18.287 6.326 -12.276 1.00 52.84 174 PRO A O 1
ATOM 1358 N N . PRO A 1 175 ? 18.810 7.854 -10.703 1.00 49.09 175 PRO A N 1
ATOM 1359 C CA . PRO A 1 175 ? 20.234 7.564 -10.749 1.00 49.09 175 PRO A CA 1
ATOM 1360 C C . PRO A 1 175 ? 20.446 6.093 -10.395 1.00 49.09 175 PRO A C 1
ATOM 1362 O O . PRO A 1 175 ? 19.938 5.626 -9.374 1.00 49.09 175 PRO A O 1
ATOM 1365 N N . LEU A 1 176 ? 21.198 5.369 -11.226 1.00 47.34 176 LEU A N 1
ATOM 1366 C CA . LEU A 1 176 ? 21.806 4.1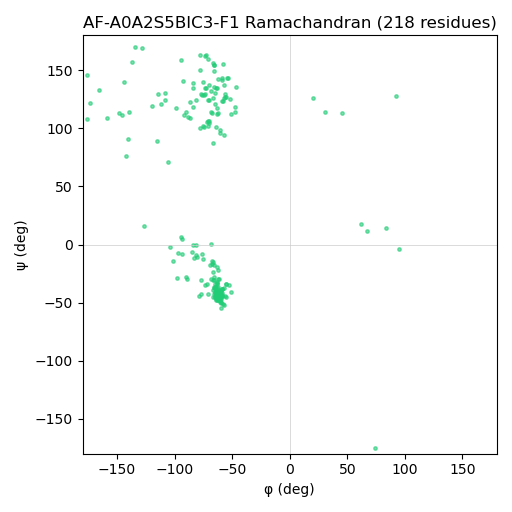11 -10.812 1.00 47.34 176 LEU A CA 1
ATOM 1367 C C . LEU A 1 176 ? 22.729 4.454 -9.639 1.00 47.34 176 LEU A C 1
ATOM 1369 O O . LEU A 1 176 ? 23.842 4.939 -9.835 1.00 47.34 176 LEU A O 1
ATOM 1373 N N . ALA A 1 177 ? 22.221 4.283 -8.420 1.00 49.69 177 ALA A N 1
ATOM 1374 C CA . ALA A 1 177 ? 23.041 4.305 -7.230 1.00 49.69 177 ALA A CA 1
ATOM 1375 C C . ALA A 1 177 ? 24.124 3.239 -7.408 1.00 49.69 177 ALA A C 1
ATOM 1377 O O . ALA A 1 177 ? 23.847 2.090 -7.760 1.00 49.69 177 ALA A O 1
ATOM 1378 N N . GLU A 1 178 ? 25.358 3.685 -7.231 1.00 44.91 178 GLU A N 1
ATOM 1379 C CA . GLU A 1 178 ? 26.577 2.907 -7.322 1.00 44.91 178 GLU A CA 1
ATOM 1380 C C . GLU A 1 178 ? 26.425 1.603 -6.530 1.00 44.91 178 GLU A C 1
ATOM 1382 O O . GLU A 1 178 ? 26.210 1.604 -5.317 1.00 44.91 178 GLU A O 1
ATOM 1387 N N . LEU A 1 179 ? 26.532 0.473 -7.228 1.00 42.78 179 LEU A N 1
ATOM 1388 C CA . LEU A 1 179 ? 26.769 -0.811 -6.584 1.00 42.78 179 LEU A CA 1
ATOM 1389 C C . LEU A 1 179 ? 28.074 -0.683 -5.782 1.00 42.78 179 LEU A C 1
ATOM 1391 O O . LEU A 1 179 ? 29.106 -0.367 -6.386 1.00 42.78 179 LEU A O 1
ATOM 1395 N N . PRO A 1 180 ? 28.094 -0.935 -4.460 1.00 43.03 180 PRO A N 1
ATOM 1396 C CA . PRO A 1 180 ? 29.354 -1.021 -3.750 1.00 43.03 180 PRO A CA 1
ATOM 1397 C C . PRO A 1 180 ? 30.151 -2.195 -4.325 1.00 43.03 180 PRO A C 1
ATOM 1399 O O . PRO A 1 180 ? 29.776 -3.361 -4.196 1.00 43.03 180 PRO A O 1
ATOM 1402 N N . SER A 1 181 ? 31.270 -1.861 -4.970 1.00 45.31 181 SER A N 1
ATOM 1403 C CA . SER A 1 181 ? 32.354 -2.791 -5.270 1.00 45.31 181 SER A CA 1
ATOM 1404 C C . SER A 1 181 ? 32.850 -3.397 -3.960 1.00 45.31 181 SER A C 1
ATOM 1406 O O . SER A 1 181 ? 33.704 -2.828 -3.287 1.00 45.31 181 SER A O 1
ATOM 1408 N N . SER A 1 182 ? 32.327 -4.563 -3.590 1.00 38.97 182 SER A N 1
ATOM 1409 C CA . SER A 1 182 ? 33.007 -5.454 -2.660 1.00 38.97 182 SER A CA 1
ATOM 1410 C C . SER A 1 182 ? 33.369 -6.726 -3.406 1.00 38.97 182 SER A C 1
ATOM 1412 O O . SER A 1 182 ? 32.609 -7.686 -3.508 1.00 38.97 182 SER A O 1
ATOM 1414 N N . VAL A 1 183 ? 34.561 -6.666 -3.993 1.00 41.19 183 VAL A N 1
ATOM 1415 C CA . VAL A 1 183 ? 35.337 -7.823 -4.417 1.00 41.19 183 VAL A CA 1
ATOM 1416 C C . VAL A 1 183 ? 35.615 -8.654 -3.165 1.00 41.19 183 VAL A C 1
ATOM 1418 O O . VAL A 1 183 ? 36.533 -8.354 -2.405 1.00 41.19 183 VAL A O 1
ATOM 1421 N N . VAL A 1 184 ? 34.826 -9.702 -2.942 1.00 37.81 184 VAL A N 1
ATOM 1422 C CA . VAL A 1 184 ? 35.263 -10.834 -2.122 1.00 37.81 184 VAL A CA 1
ATOM 1423 C C . VAL A 1 184 ? 35.916 -11.824 -3.078 1.00 37.81 184 VAL A C 1
ATOM 1425 O O . VAL A 1 184 ? 35.291 -12.342 -4.000 1.00 37.81 184 VAL A O 1
ATOM 1428 N N . GLN A 1 185 ? 37.221 -11.985 -2.891 1.00 43.38 185 GLN A N 1
ATOM 1429 C CA . GLN A 1 185 ? 38.095 -12.877 -3.643 1.00 43.38 185 GLN A CA 1
ATOM 1430 C C . GLN A 1 185 ? 37.633 -14.347 -3.575 1.00 43.38 185 GLN A C 1
ATOM 1432 O O . GLN A 1 185 ? 36.961 -14.740 -2.618 1.00 43.38 185 GLN A O 1
ATOM 1437 N N . PRO A 1 186 ? 38.006 -15.171 -4.571 1.00 39.06 186 PRO A N 1
ATOM 1438 C CA . PRO A 1 186 ? 37.600 -16.568 -4.655 1.00 39.06 186 PRO A CA 1
ATOM 1439 C C . PRO A 1 186 ? 38.240 -17.409 -3.545 1.00 39.06 186 PRO A C 1
ATOM 1441 O O . PRO A 1 186 ? 39.450 -17.367 -3.329 1.00 39.06 186 PRO A O 1
ATOM 1444 N N . ALA A 1 187 ? 37.419 -18.214 -2.871 1.00 36.84 187 ALA A N 1
ATOM 1445 C CA . ALA A 1 187 ? 37.885 -19.269 -1.987 1.00 36.84 187 ALA A CA 1
ATOM 1446 C C . ALA A 1 187 ? 38.547 -20.383 -2.816 1.00 36.84 187 ALA A C 1
ATOM 1448 O O . ALA A 1 187 ? 37.888 -21.073 -3.595 1.00 36.84 187 ALA A O 1
ATOM 1449 N N . THR A 1 188 ? 39.855 -20.549 -2.636 1.00 35.22 188 THR A N 1
ATOM 1450 C CA . THR A 1 188 ? 40.610 -21.724 -3.080 1.00 35.22 188 THR A CA 1
ATOM 1451 C C . THR A 1 188 ? 40.212 -22.930 -2.229 1.00 35.22 188 THR A C 1
ATOM 1453 O O . 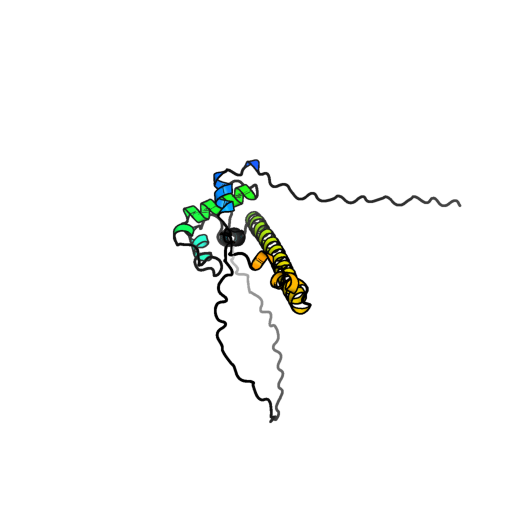THR A 1 188 ? 40.291 -22.894 -1.002 1.00 35.22 188 THR A O 1
ATOM 1456 N N . LEU A 1 189 ? 39.770 -23.985 -2.910 1.00 42.78 189 LEU A N 1
ATOM 1457 C CA . LEU A 1 189 ? 39.560 -25.333 -2.386 1.00 42.78 189 LEU A CA 1
ATOM 1458 C C . LEU A 1 189 ? 40.890 -26.094 -2.241 1.00 42.78 189 LEU A C 1
ATOM 1460 O O . LEU A 1 189 ? 41.863 -25.781 -2.920 1.00 42.78 189 LEU A O 1
ATOM 1464 N N . GLU A 1 190 ? 40.817 -27.171 -1.447 1.00 39.44 190 GLU A N 1
ATOM 1465 C CA . GLU A 1 190 ? 41.787 -28.264 -1.215 1.00 39.44 190 GLU A CA 1
ATOM 1466 C C . GLU A 1 190 ? 42.751 -28.026 -0.025 1.00 39.44 190 GLU A C 1
ATOM 1468 O O . GLU A 1 190 ? 43.399 -26.994 0.064 1.00 39.44 190 GLU A O 1
ATOM 1473 N N . LYS A 1 191 ? 42.921 -28.924 0.962 1.00 34.75 191 LYS A N 1
ATOM 1474 C CA . LYS A 1 191 ? 42.823 -30.392 0.936 1.00 34.75 191 LYS A CA 1
ATOM 1475 C C . LYS A 1 191 ? 42.758 -30.996 2.361 1.00 34.75 191 LYS A C 1
ATOM 1477 O O . LYS A 1 191 ? 43.546 -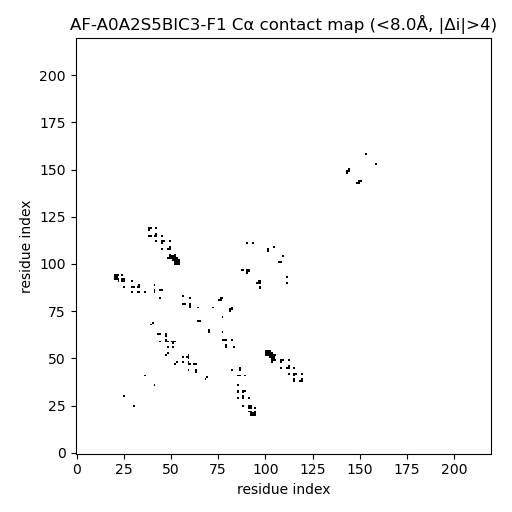30.634 3.225 1.00 34.75 191 LYS A O 1
ATOM 1482 N N . GLU A 1 192 ? 41.810 -31.913 2.551 1.00 37.66 192 GLU A N 1
ATOM 1483 C CA . GLU A 1 192 ? 41.888 -33.221 3.237 1.00 37.66 192 GLU A CA 1
ATOM 1484 C C . GLU A 1 192 ? 42.874 -33.438 4.413 1.00 37.66 192 GLU A C 1
ATOM 1486 O O . GLU A 1 192 ? 44.076 -33.589 4.207 1.00 37.66 192 GLU A O 1
ATOM 1491 N N . GLN A 1 193 ? 42.334 -33.660 5.622 1.00 33.81 193 GLN A N 1
ATOM 1492 C CA . GLN A 1 193 ? 42.799 -34.743 6.505 1.00 33.81 193 GLN A CA 1
ATOM 1493 C C . GLN A 1 193 ? 41.727 -35.131 7.545 1.00 33.81 193 GLN A C 1
ATOM 1495 O O . GLN A 1 193 ? 41.425 -34.393 8.478 1.00 33.81 193 GLN A O 1
ATOM 1500 N N . ASN A 1 194 ? 41.155 -36.319 7.346 1.00 34.75 194 ASN A N 1
ATOM 1501 C CA . ASN A 1 194 ? 40.431 -37.123 8.338 1.00 34.75 194 ASN A CA 1
ATOM 1502 C C . ASN A 1 194 ? 41.481 -37.818 9.245 1.00 34.75 194 ASN A C 1
ATOM 1504 O O . ASN A 1 194 ? 42.569 -38.126 8.745 1.00 34.75 194 ASN A O 1
ATOM 1508 N N . PRO A 1 195 ? 41.203 -38.107 10.532 1.00 40.62 195 PRO A N 1
ATOM 1509 C CA . PRO A 1 195 ? 40.560 -39.388 10.830 1.00 40.62 195 PRO A CA 1
ATOM 1510 C C . PRO A 1 195 ? 39.528 -39.358 11.980 1.00 40.62 195 PRO A C 1
ATOM 1512 O O . PRO A 1 195 ? 39.754 -38.782 13.038 1.00 40.62 195 PRO A O 1
ATOM 1515 N N . THR A 1 196 ? 38.433 -40.092 11.757 1.00 34.31 196 THR A N 1
ATOM 1516 C CA . THR A 1 196 ? 37.851 -41.126 12.630 1.00 34.31 196 THR A CA 1
ATOM 1517 C C . THR A 1 196 ? 37.724 -40.799 14.119 1.00 34.31 196 THR A C 1
ATOM 1519 O O . THR A 1 196 ? 38.709 -40.831 14.847 1.00 34.31 196 THR A O 1
ATOM 1522 N N . THR A 1 197 ? 36.484 -40.678 14.610 1.00 33.03 197 THR A N 1
ATOM 1523 C CA . THR A 1 197 ? 35.837 -41.682 15.490 1.00 33.03 197 THR A CA 1
ATOM 1524 C C . THR A 1 197 ? 34.366 -41.300 15.721 1.00 33.03 197 THR A C 1
ATOM 1526 O O . THR A 1 197 ? 34.058 -40.241 16.253 1.00 33.03 197 THR A O 1
ATOM 1529 N N . ALA A 1 198 ? 33.456 -42.197 15.355 1.00 39.50 198 ALA A N 1
ATOM 1530 C CA . ALA A 1 198 ? 32.116 -42.342 15.927 1.00 39.50 198 ALA A CA 1
ATOM 1531 C C . ALA A 1 198 ? 31.973 -43.836 16.306 1.00 39.50 198 ALA A C 1
ATOM 1533 O O . ALA A 1 198 ? 32.800 -44.622 15.829 1.00 39.50 198 ALA A O 1
ATOM 1534 N N . PRO A 1 199 ? 30.956 -44.299 17.060 1.00 42.50 199 PRO A N 1
ATOM 1535 C CA . PRO A 1 199 ? 29.843 -43.571 17.685 1.00 42.50 199 PRO A CA 1
ATOM 1536 C C . PRO A 1 199 ? 29.586 -43.983 19.161 1.00 42.50 199 PRO A C 1
ATOM 1538 O O . PRO A 1 199 ? 30.047 -45.024 19.623 1.00 42.50 199 PRO A O 1
ATOM 1541 N N . LYS A 1 200 ? 28.741 -43.240 19.889 1.00 35.12 200 LYS A N 1
ATOM 1542 C CA . LYS A 1 200 ? 27.872 -43.859 20.905 1.00 35.12 200 LYS A CA 1
ATOM 1543 C C . LYS A 1 200 ? 26.485 -43.220 20.861 1.00 35.12 200 LYS A C 1
ATOM 1545 O O . LYS A 1 200 ? 26.326 -42.029 21.098 1.00 35.12 200 LYS A O 1
ATOM 1550 N N . VAL A 1 201 ? 25.531 -44.057 20.475 1.00 43.44 201 VAL A N 1
ATOM 1551 C CA . VAL A 1 201 ? 24.082 -43.886 20.577 1.00 43.44 201 VAL A CA 1
ATOM 1552 C C . VAL A 1 201 ? 23.704 -44.072 22.045 1.00 43.44 201 VAL A C 1
ATOM 1554 O O . VAL A 1 201 ? 24.161 -45.040 22.651 1.00 43.44 201 VAL A O 1
ATOM 1557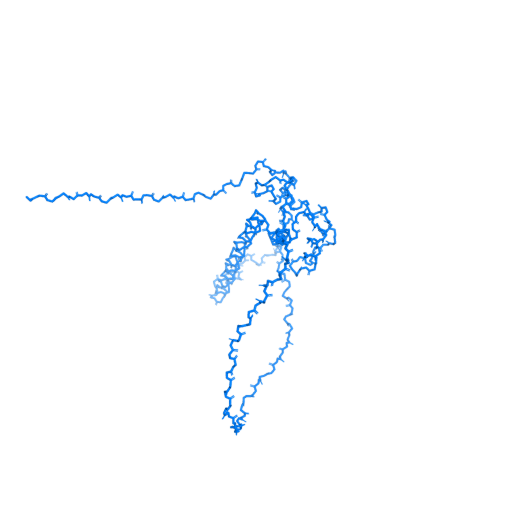 N N . GLU A 1 202 ? 22.862 -43.202 22.596 1.00 43.38 202 GLU A N 1
ATOM 1558 C CA . GLU A 1 202 ? 22.012 -43.578 23.727 1.00 43.38 202 GLU A CA 1
ATOM 1559 C C . GLU A 1 202 ? 20.689 -42.803 23.652 1.00 43.38 202 GLU A C 1
ATOM 1561 O O . GLU A 1 202 ? 20.656 -41.574 23.704 1.00 43.38 202 GLU A O 1
ATOM 1566 N N . GLU A 1 203 ? 19.622 -43.571 23.420 1.00 47.25 203 GLU A N 1
ATOM 1567 C CA . GLU A 1 203 ? 18.219 -43.217 23.614 1.00 47.25 203 GLU A CA 1
ATOM 1568 C C . GLU A 1 203 ? 17.983 -42.707 25.039 1.00 47.25 203 GLU A C 1
ATOM 1570 O O . GLU A 1 203 ? 18.507 -43.278 25.994 1.00 47.25 203 GLU A O 1
ATOM 1575 N N . GLN A 1 204 ? 17.106 -41.715 25.197 1.00 39.97 204 GLN A N 1
ATOM 1576 C CA . GLN A 1 204 ? 16.352 -41.563 26.440 1.00 39.97 204 GLN A CA 1
ATOM 1577 C C . GLN A 1 204 ? 14.909 -41.150 26.143 1.00 39.97 204 GLN A C 1
ATOM 1579 O O . GLN A 1 204 ? 14.583 -39.990 25.902 1.00 39.97 204 GLN A O 1
ATOM 1584 N N . ASP A 1 205 ? 14.114 -42.208 26.007 1.00 41.44 205 ASP A N 1
ATOM 1585 C CA . ASP A 1 205 ? 12.826 -42.491 26.639 1.00 41.44 205 ASP A CA 1
ATOM 1586 C C . ASP A 1 205 ? 12.009 -41.325 27.224 1.00 41.44 205 ASP A C 1
ATOM 1588 O O . ASP A 1 205 ? 12.440 -40.555 28.084 1.00 41.44 205 ASP A O 1
ATOM 1592 N N . VAL A 1 206 ? 10.763 -41.273 26.757 1.00 43.84 206 VAL A N 1
ATOM 1593 C CA . VAL A 1 206 ? 9.675 -40.419 27.226 1.00 43.84 206 VAL A CA 1
ATOM 1594 C C . VAL A 1 206 ? 9.111 -41.025 28.511 1.00 43.84 206 VAL A C 1
ATOM 1596 O O . VAL A 1 206 ? 8.292 -41.940 28.452 1.00 43.84 206 VAL A O 1
ATOM 1599 N N . GLU A 1 207 ? 9.503 -40.497 29.673 1.00 48.25 207 GLU A N 1
ATOM 1600 C CA . GLU A 1 207 ? 8.860 -40.860 30.938 1.00 48.25 207 GLU A CA 1
ATOM 1601 C C . GLU A 1 207 ? 7.661 -39.946 31.228 1.00 48.25 207 GLU A C 1
ATOM 1603 O O . GLU A 1 207 ? 7.768 -38.755 31.524 1.00 48.25 207 GLU A O 1
ATOM 1608 N N . MET A 1 208 ? 6.487 -40.556 31.114 1.00 46.75 208 MET A N 1
ATOM 1609 C CA . MET A 1 208 ? 5.177 -40.035 31.471 1.00 46.75 208 MET A CA 1
ATOM 1610 C C . MET A 1 208 ? 5.030 -40.056 33.001 1.00 46.75 208 MET A C 1
ATOM 1612 O O . MET A 1 208 ? 4.762 -41.111 33.572 1.00 46.75 208 MET A O 1
ATOM 1616 N N . GLN A 1 209 ? 5.187 -38.913 33.678 1.00 45.78 209 GLN A N 1
ATOM 1617 C CA . GLN A 1 209 ? 4.857 -38.803 35.104 1.00 45.78 209 GLN A CA 1
ATOM 1618 C C . GLN A 1 209 ? 3.480 -38.178 35.316 1.00 45.78 209 GLN A C 1
ATOM 1620 O O . GLN A 1 209 ? 3.195 -37.047 34.926 1.00 45.78 209 GLN A O 1
ATOM 1625 N N . ALA A 1 210 ? 2.632 -39.002 35.927 1.00 42.38 210 ALA A N 1
ATOM 1626 C CA . ALA A 1 210 ? 1.272 -38.729 36.333 1.00 42.38 210 ALA A CA 1
ATOM 1627 C C . ALA A 1 210 ? 1.208 -37.671 37.443 1.00 42.38 210 ALA A C 1
ATOM 1629 O O . ALA A 1 210 ? 1.931 -37.723 38.437 1.00 42.38 210 ALA A O 1
ATOM 1630 N N . GLU A 1 211 ? 0.275 -36.744 37.269 1.00 48.00 211 GLU A N 1
ATOM 1631 C CA . GLU A 1 211 ? -0.134 -35.743 38.244 1.00 48.00 211 GLU A CA 1
ATOM 1632 C C . GLU A 1 211 ? -0.974 -36.402 39.364 1.00 48.00 211 GLU A C 1
ATOM 1634 O O . GLU A 1 211 ? -1.928 -37.128 39.059 1.00 48.00 211 GLU A O 1
ATOM 1639 N N . PRO A 1 212 ? -0.665 -36.189 40.658 1.00 46.88 212 PRO A N 1
ATOM 1640 C CA . PRO A 1 212 ? -1.483 -36.686 41.755 1.00 46.88 212 PRO A CA 1
ATOM 1641 C C . PRO A 1 212 ? -2.515 -35.635 42.184 1.00 46.88 212 PRO A C 1
ATOM 1643 O O . PRO A 1 212 ? -2.188 -34.638 42.825 1.00 46.88 212 PRO A O 1
ATOM 1646 N N . ALA A 1 213 ? -3.789 -35.911 41.921 1.00 44.91 213 ALA A N 1
ATOM 1647 C CA . ALA A 1 213 ? -4.908 -35.269 42.597 1.00 44.91 213 ALA A CA 1
ATOM 1648 C C . ALA A 1 213 ? -5.714 -36.353 43.315 1.00 44.91 213 ALA A C 1
ATOM 1650 O O . ALA A 1 213 ? -6.188 -37.278 42.670 1.00 44.91 213 ALA A O 1
ATOM 1651 N N . VAL A 1 214 ? -5.820 -36.270 44.643 1.00 50.28 214 VAL A N 1
ATOM 1652 C CA . VAL A 1 214 ? -7.090 -36.147 45.384 1.00 50.28 214 VAL A CA 1
ATOM 1653 C C . VAL A 1 214 ? -6.737 -35.979 46.864 1.00 50.28 214 VAL A C 1
ATOM 1655 O O . VAL A 1 214 ? -6.316 -36.908 47.551 1.00 50.28 214 VAL A O 1
ATOM 1658 N N . ALA A 1 215 ? -6.937 -34.755 47.346 1.00 49.28 215 ALA A N 1
ATOM 1659 C CA . ALA A 1 215 ? -7.075 -34.446 48.755 1.00 49.28 215 ALA A CA 1
ATOM 16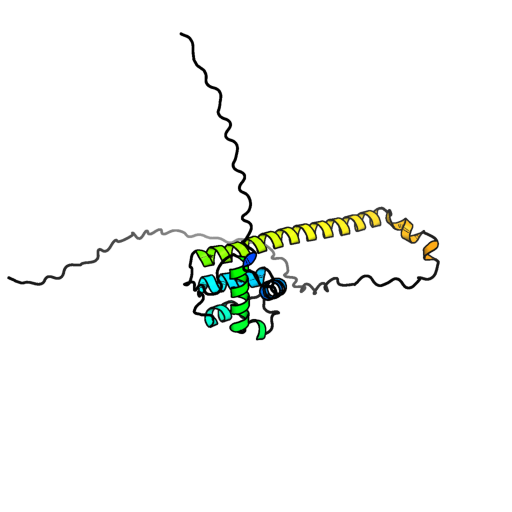60 C C . ALA A 1 215 ? -8.446 -34.932 49.254 1.00 49.28 215 ALA A C 1
ATOM 1662 O O . ALA A 1 215 ? -9.472 -34.680 48.622 1.00 49.28 215 ALA A O 1
ATOM 1663 N N . ALA A 1 216 ? -8.459 -35.595 50.410 1.00 53.97 216 ALA A N 1
ATOM 1664 C CA . ALA A 1 216 ? -9.660 -35.739 51.226 1.00 53.97 216 ALA A CA 1
ATOM 1665 C C . ALA A 1 216 ? -10.098 -34.363 51.765 1.00 53.97 216 ALA A C 1
ATOM 1667 O O . ALA A 1 216 ? -9.259 -33.486 51.990 1.00 53.97 216 ALA A O 1
ATOM 1668 N N . PRO A 1 217 ? -11.394 -34.196 52.066 1.00 57.34 217 PRO A N 1
ATOM 1669 C CA . PRO A 1 217 ? -11.709 -34.091 53.486 1.00 57.34 217 PRO A CA 1
ATOM 1670 C C . PRO A 1 217 ? -12.948 -34.886 53.915 1.00 57.34 217 PRO A C 1
ATOM 1672 O O . PRO A 1 217 ? -13.845 -35.202 53.139 1.00 57.34 217 PRO A O 1
ATOM 1675 N N . ALA A 1 218 ? -12.945 -35.188 55.210 1.00 48.28 218 ALA A N 1
ATOM 1676 C CA . ALA A 1 218 ? -14.001 -35.815 55.986 1.00 48.28 218 ALA A CA 1
ATOM 1677 C C . ALA A 1 218 ? -15.264 -34.945 56.118 1.00 48.28 218 ALA A C 1
ATOM 1679 O O . ALA A 1 218 ? -15.144 -33.728 56.234 1.00 48.28 218 ALA A O 1
ATOM 1680 N N . ALA A 1 219 ? -16.436 -35.583 56.225 1.00 44.03 219 ALA A N 1
ATOM 1681 C CA . ALA A 1 219 ? -17.515 -35.215 57.153 1.00 44.03 219 ALA A CA 1
ATOM 1682 C C . ALA A 1 219 ? -18.683 -36.223 57.089 1.00 44.03 219 ALA A C 1
ATOM 1684 O O . ALA A 1 219 ? -19.039 -36.673 56.002 1.00 44.03 219 ALA A O 1
ATOM 1685 N N . ALA A 1 220 ? -19.298 -36.427 58.264 1.00 41.09 220 ALA A N 1
ATOM 1686 C CA . ALA A 1 220 ? -20.485 -37.223 58.624 1.00 41.09 220 ALA A CA 1
ATOM 1687 C C . ALA A 1 220 ? -20.256 -38.710 58.941 1.00 41.09 220 ALA A C 1
ATOM 1689 O O . ALA A 1 220 ? -20.132 -39.534 58.011 1.00 41.09 220 ALA A O 1
#

Foldseek 3Di:
DDDDDDDDDDDDDDDDDPDDAPLVLADPVLVVLLVVADLVNQLLLLVLCLAAWPPCLVSSLVSPVPPPVCVPDDPVCSPSVNSLSNVCSLCSRNNHHSVDTDDHNPVVSVVSSVVSVVVVVVVVVVVVVVVVVVVVVVVVVVVCVVVCVCVVVVVDCVPVDPDDDDDDDDDDDDDPDDDPPDPPDDDDDDDDDDDDDDDDDDDDDDDDDDDDDDDDDDDD